Protein AF-B8KVN4-F1 (afdb_monomer_lite)

InterPro domains:
  IPR010998 Integrase/recombinase, N-terminal [G3DSA:1.10.150.130] (5-104)
  IPR011010 DNA breaking-rejoining enzyme, catalytic core [SSF56349] (8-163)
  IPR013762 Integrase-like, catalytic domain superfamily [G3DSA:1.10.443.10] (109-280)

Foldseek 3Di:
DVVCVVVVNDDPLVVVLVCLCVVQVCVQQPPPQPLPCEPVSVVSSQVSVCVSVVHWDALVSQVSSVVSVVVVVVVCVVVVSDPPVSDYDRHSDTDHDDDDDDADPVNVVVLLVLLVVVLVPDPDPVLNQLSLLLSLVVLQCVFWVDDPDQFQLQFFLQQKDKDWDDDDDDPDDDDDPDDDDDDDDDDDDPVVVVVLVVVVPPTFMWMWGWTQDPVGIDTTIGGDSNVVSLLVLCVQQDDDAADSSGRCPVQNDNPGGQRSSAHNVSDRDDCSVVSSVVSD

Radius of gyration: 27.82 Å; chains: 1; bounding box: 62×40×90 Å

Secondary structure (DSSP, 8-state):
-HHHHHTT---THHHHHHHHIIIIIHHHHTT--GGG--HHHHHHHHHHHHHHHTSPPBHHHHHHHHHHHHHHHHHHHHTTSS-GGGPPP-----BPPPPPPPPPHHHHHHHHHHHHHHHHT--SHHHHHHHHHHHHHHHHHHHH-PPTTHHHHT-BGGGEEEEEPPP---------S--------PPPPHHHHHHHHHGGGS--EEEEEEEEETTEEEEEEE-HHHHHHHHHHHHHH-SS---SS-TTTTT--TT---BSS--TT-PPPS-HHHHHTTT-

Organism: NCBI:txid565045

Sequence (280 aa):
MNDEIALGNGKNSYSEYIQAINLYLIPTFKHQKITSIDEQALQELNAKRAAIMQKAPTRSTIASHNAALNKVFDEAVIRGFLTSSNRPPLKAVGVTRKRRPDFSLEEINLLLEGIEEWIAAATKEKSLELRQLLGDYIELLLDTGARPGVELMQLKWNQIKYHIAPETEKTSDAYTAAELGEEGVDALSSDEYDNAQKQQHDINAHLEINVSGKTGRRTIIANKRSIKALTRIARRNFSGKGRVLHPLSHVIRADNEHYVIRTKTGIEPTSFAKLFDSLL

pLDDT: mean 83.79, std 18.29, range [28.41, 97.19]

Structure (mmCIF, N/CA/C/O backbone):
data_AF-B8KVN4-F1
#
_entry.id   AF-B8KVN4-F1
#
loop_
_atom_site.group_PDB
_atom_site.id
_atom_site.type_symbol
_atom_site.label_atom_id
_atom_site.label_alt_id
_atom_site.label_comp_id
_atom_site.label_asym_id
_atom_site.label_entity_id
_atom_site.label_seq_id
_atom_site.pdbx_PDB_ins_code
_atom_site.Cartn_x
_atom_site.Cartn_y
_atom_site.Cartn_z
_atom_site.occupancy
_atom_site.B_iso_or_equiv
_atom_site.auth_seq_id
_atom_site.auth_comp_id
_atom_site.auth_asym_id
_atom_site.auth_atom_id
_atom_site.pdbx_PDB_model_num
ATOM 1 N N . MET A 1 1 ? -13.864 -12.734 16.623 1.00 89.44 1 MET A N 1
ATOM 2 C CA . MET A 1 1 ? -12.644 -12.001 16.188 1.00 89.44 1 MET A CA 1
ATOM 3 C C . MET A 1 1 ? -11.372 -12.842 16.266 1.00 89.44 1 MET A C 1
ATOM 5 O O . MET A 1 1 ? -10.886 -13.181 15.199 1.00 89.44 1 MET A O 1
ATOM 9 N N . ASN A 1 2 ? -10.822 -13.194 17.440 1.00 87.19 2 ASN A N 1
ATOM 10 C CA . ASN A 1 2 ? -9.605 -14.036 17.506 1.00 87.19 2 ASN A CA 1
ATOM 11 C C . ASN A 1 2 ? -9.809 -15.405 16.842 1.00 87.19 2 ASN A C 1
ATOM 13 O O . ASN A 1 2 ? -8.994 -15.803 16.019 1.00 87.19 2 ASN A O 1
ATOM 17 N N . ASP A 1 3 ? -10.937 -16.059 17.121 1.00 85.88 3 ASP A N 1
ATOM 18 C CA . ASP A 1 3 ? -11.262 -17.359 16.520 1.00 85.88 3 ASP A CA 1
ATOM 19 C C . ASP A 1 3 ? -11.399 -17.259 14.993 1.00 85.88 3 ASP A C 1
ATOM 21 O O . ASP A 1 3 ? -10.869 -18.083 14.261 1.00 85.88 3 ASP A O 1
ATOM 25 N N . GLU A 1 4 ? -12.024 -16.189 14.485 1.00 83.88 4 GLU A N 1
ATOM 26 C CA . GLU A 1 4 ? -12.116 -15.928 13.039 1.00 83.88 4 GLU A CA 1
ATOM 27 C C . GLU A 1 4 ? -10.736 -15.725 12.398 1.00 83.88 4 GLU A C 1
ATOM 29 O O . GLU A 1 4 ? -10.509 -16.196 11.285 1.00 83.88 4 GLU A O 1
ATOM 34 N N . ILE A 1 5 ? -9.809 -15.045 13.086 1.00 85.00 5 ILE A N 1
ATOM 35 C CA . ILE A 1 5 ? -8.419 -14.896 12.626 1.00 85.00 5 ILE A CA 1
ATOM 36 C C . ILE A 1 5 ? -7.721 -16.260 12.603 1.00 85.00 5 ILE A C 1
ATOM 38 O O . ILE A 1 5 ? -7.082 -16.584 11.606 1.00 85.00 5 ILE A O 1
ATOM 42 N N . ALA A 1 6 ? -7.868 -17.066 13.659 1.00 84.50 6 ALA A N 1
ATOM 43 C CA . ALA A 1 6 ? -7.264 -18.396 13.750 1.00 84.50 6 ALA A CA 1
ATOM 44 C C . ALA A 1 6 ? -7.782 -19.352 12.660 1.00 84.50 6 ALA A C 1
ATOM 46 O O . ALA A 1 6 ? -7.023 -20.157 12.130 1.00 84.50 6 ALA A O 1
ATOM 47 N N . LEU A 1 7 ? -9.053 -19.211 12.275 1.00 85.62 7 LEU A N 1
ATOM 48 C CA . LEU A 1 7 ? -9.686 -19.956 11.183 1.00 85.62 7 LEU A CA 1
ATOM 49 C C . LEU A 1 7 ? -9.339 -19.413 9.782 1.00 85.62 7 LEU A C 1
ATOM 51 O O . LEU A 1 7 ? -9.880 -19.899 8.793 1.00 85.62 7 LEU A O 1
ATOM 55 N N . GLY A 1 8 ? -8.487 -18.387 9.674 1.00 77.69 8 GLY A N 1
ATOM 56 C CA . GLY A 1 8 ? -8.078 -17.785 8.398 1.00 77.69 8 GLY A CA 1
ATOM 57 C C . GLY A 1 8 ? -9.134 -16.895 7.727 1.00 77.69 8 GLY A C 1
ATOM 58 O O . GLY A 1 8 ? -8.871 -16.325 6.672 1.00 77.69 8 GLY A O 1
ATOM 59 N N . ASN A 1 9 ? -10.301 -16.718 8.350 1.00 80.31 9 ASN A N 1
ATOM 60 C CA . ASN A 1 9 ? -11.424 -15.927 7.829 1.00 80.31 9 ASN A CA 1
ATOM 61 C C . ASN A 1 9 ? -11.499 -14.514 8.441 1.00 80.31 9 ASN A C 1
ATOM 63 O O . ASN A 1 9 ? -12.457 -13.769 8.220 1.00 80.31 9 ASN A O 1
ATOM 67 N N . GLY A 1 10 ? -10.504 -14.135 9.243 1.00 77.56 10 GLY A N 1
ATOM 68 C CA . GLY A 1 10 ? -10.462 -12.860 9.946 1.00 77.56 10 GLY A CA 1
ATOM 69 C C . GLY A 1 10 ? -10.314 -11.669 9.001 1.00 77.56 10 GLY A C 1
ATOM 70 O O . GLY A 1 10 ? -9.461 -11.646 8.115 1.00 77.56 10 GLY A O 1
ATOM 71 N N . LYS A 1 11 ? -11.108 -10.618 9.226 1.00 82.12 11 LYS A N 1
ATOM 72 C CA . LYS A 1 11 ? -10.941 -9.349 8.504 1.00 82.12 11 LYS A CA 1
ATOM 73 C C . LYS A 1 11 ? -9.643 -8.666 8.938 1.00 82.12 11 LYS A C 1
ATOM 75 O O . LYS A 1 11 ? -9.349 -8.603 10.129 1.00 82.12 11 LYS A O 1
ATOM 80 N N . ASN A 1 12 ? -8.948 -8.019 7.998 1.00 79.38 12 ASN A N 1
ATOM 81 C CA . ASN A 1 12 ? -7.727 -7.244 8.282 1.00 79.38 12 ASN A CA 1
ATOM 82 C C . ASN A 1 12 ? -7.914 -6.168 9.372 1.00 79.38 12 ASN A C 1
ATOM 84 O O . ASN A 1 12 ? -6.963 -5.817 10.061 1.00 79.38 12 ASN A O 1
ATOM 88 N N . SER A 1 13 ? -9.135 -5.653 9.559 1.00 85.06 13 SER A N 1
ATOM 89 C CA . SER A 1 13 ? -9.448 -4.664 10.599 1.00 85.06 13 SER A CA 1
ATOM 90 C C . SER A 1 13 ? -9.527 -5.249 12.013 1.00 85.06 13 SER A C 1
ATOM 92 O O . SER A 1 13 ? -9.520 -4.493 12.979 1.00 85.06 13 SER A O 1
ATOM 94 N N . TYR A 1 14 ? -9.622 -6.572 12.173 1.00 90.44 14 TYR A N 1
ATOM 95 C CA . TYR A 1 14 ? -9.787 -7.183 13.493 1.00 90.44 14 TYR A CA 1
ATOM 96 C C . TYR A 1 14 ? -8.561 -7.015 14.379 1.00 90.44 14 TYR A C 1
ATOM 98 O O . TYR A 1 14 ? -8.735 -6.792 15.570 1.00 90.44 14 TYR A O 1
ATOM 106 N N . SER A 1 15 ? -7.351 -7.045 13.818 1.00 87.50 15 SER A N 1
ATOM 107 C CA . SER A 1 15 ? -6.132 -6.772 14.591 1.00 87.50 15 SER A CA 1
ATOM 108 C C . SER A 1 15 ? -6.186 -5.380 15.238 1.00 87.50 15 SER A C 1
ATOM 110 O O . SER A 1 15 ? -6.003 -5.243 16.448 1.00 87.50 15 SER A O 1
ATOM 112 N N . GLU A 1 16 ? -6.581 -4.360 14.465 1.00 88.69 16 GLU A N 1
ATOM 113 C CA . GLU A 1 16 ? -6.784 -2.999 14.978 1.00 88.69 16 GLU A CA 1
ATOM 114 C C . GLU A 1 16 ? -7.891 -2.947 16.044 1.00 88.69 16 GLU A C 1
ATOM 116 O O . GLU A 1 16 ? -7.760 -2.241 17.043 1.00 88.69 16 GLU A O 1
ATOM 121 N N . TYR A 1 17 ? -8.980 -3.702 15.868 1.00 94.25 17 TYR A N 1
ATOM 122 C CA . TYR A 1 17 ? -10.084 -3.729 16.833 1.00 94.25 17 TYR A CA 1
ATOM 123 C C . TYR A 1 17 ? -9.695 -4.404 18.146 1.00 94.25 17 TYR A C 1
ATOM 125 O O . TYR A 1 17 ? -10.011 -3.881 19.211 1.00 94.25 17 TYR A O 1
ATOM 133 N N . ILE A 1 18 ? -8.986 -5.530 18.083 1.00 93.25 18 ILE A N 1
ATOM 134 C CA . ILE A 1 18 ? -8.467 -6.240 19.256 1.00 93.25 18 ILE A CA 1
ATOM 135 C C . ILE A 1 18 ? -7.507 -5.331 20.022 1.00 93.25 18 ILE A C 1
ATOM 137 O O . ILE A 1 18 ? -7.618 -5.197 21.240 1.00 93.25 18 ILE A O 1
ATOM 141 N N . GLN A 1 19 ? -6.615 -4.637 19.313 1.00 92.75 19 GLN A N 1
ATOM 142 C CA . GLN A 1 19 ? -5.723 -3.661 19.926 1.00 92.75 19 GLN A CA 1
ATOM 143 C C . GLN A 1 19 ? -6.507 -2.513 20.580 1.00 92.75 19 GLN A C 1
ATOM 145 O O . GLN A 1 19 ? -6.214 -2.142 21.717 1.00 92.75 19 GLN A O 1
ATOM 150 N N . ALA A 1 20 ? -7.530 -1.979 19.904 1.00 94.19 20 ALA A N 1
ATOM 151 C CA . ALA A 1 20 ? -8.383 -0.931 20.456 1.00 94.19 20 ALA A CA 1
ATOM 152 C C . ALA A 1 20 ? -9.100 -1.387 21.742 1.00 94.19 20 ALA A C 1
ATOM 154 O O . ALA A 1 20 ? -9.149 -0.646 22.728 1.00 94.19 20 ALA A O 1
ATOM 155 N N . ILE A 1 21 ? -9.615 -2.620 21.749 1.00 94.44 21 ILE A N 1
ATOM 156 C CA . ILE A 1 21 ? -10.270 -3.235 22.907 1.00 94.44 21 ILE A CA 1
ATOM 157 C C . ILE A 1 21 ? -9.290 -3.360 24.074 1.00 94.44 21 ILE A C 1
ATOM 159 O O . ILE A 1 21 ? -9.575 -2.859 25.161 1.00 94.44 21 ILE A O 1
ATOM 163 N N . ASN A 1 22 ? -8.130 -3.970 23.840 1.00 94.38 22 ASN A N 1
ATOM 164 C CA . ASN A 1 22 ? -7.176 -4.298 24.896 1.00 94.38 22 ASN A CA 1
ATOM 165 C C . ASN A 1 22 ? -6.488 -3.063 25.481 1.00 94.38 22 ASN A C 1
ATOM 167 O O . ASN A 1 22 ? -6.289 -2.992 26.689 1.00 94.38 22 ASN A O 1
ATOM 171 N N . LEU A 1 23 ? -6.131 -2.087 24.643 1.00 93.38 23 LEU A N 1
ATOM 172 C CA . LEU A 1 23 ? -5.371 -0.917 25.087 1.00 93.38 23 LEU A CA 1
ATOM 173 C C . LEU A 1 23 ? -6.252 0.231 25.579 1.00 93.38 23 LEU A C 1
ATOM 175 O O . LEU A 1 23 ? -5.800 1.020 26.403 1.00 93.38 23 LEU A O 1
ATOM 179 N N . TYR A 1 24 ? -7.492 0.348 25.092 1.00 93.88 24 TYR A N 1
ATOM 180 C CA . TYR A 1 24 ? -8.340 1.502 25.406 1.00 93.88 24 TYR A CA 1
ATOM 181 C C . TYR A 1 24 ? -9.650 1.114 26.078 1.00 93.88 24 TYR A C 1
ATOM 183 O O . TYR A 1 24 ? -9.986 1.709 27.098 1.00 93.88 24 TYR A O 1
ATOM 191 N N . LEU A 1 25 ? -10.403 0.149 25.542 1.00 93.38 25 LEU A N 1
ATOM 192 C CA . LEU A 1 25 ? -11.748 -0.139 26.058 1.00 93.38 25 LEU A CA 1
ATOM 193 C C . LEU A 1 25 ? -11.697 -0.855 27.415 1.00 93.38 25 LEU A C 1
ATOM 195 O O . LEU A 1 25 ? -12.279 -0.358 28.377 1.00 93.38 25 LEU A O 1
ATOM 199 N N . ILE A 1 26 ? -10.954 -1.962 27.520 1.00 93.12 26 ILE A N 1
ATOM 200 C CA . ILE A 1 26 ? -10.826 -2.739 28.764 1.00 93.12 26 ILE A CA 1
ATOM 201 C C . ILE A 1 26 ? -10.241 -1.884 29.906 1.00 93.12 26 ILE A C 1
ATOM 203 O O . ILE A 1 26 ? -10.857 -1.835 30.972 1.00 93.12 26 ILE A O 1
ATOM 207 N N . PRO A 1 27 ? -9.136 -1.129 29.723 1.00 92.25 27 PRO A N 1
ATOM 208 C CA . PRO A 1 27 ? -8.591 -0.282 30.791 1.00 92.25 27 PRO A CA 1
ATOM 209 C C . PRO A 1 27 ? -9.507 0.888 31.174 1.00 92.25 27 PRO A C 1
ATOM 211 O O . PRO A 1 27 ? -9.426 1.425 32.288 1.00 92.25 27 PRO A O 1
ATOM 214 N N . THR A 1 28 ? -10.374 1.312 30.250 1.00 91.94 28 THR A N 1
ATOM 215 C CA . THR A 1 28 ? -11.339 2.377 30.511 1.00 91.94 28 THR A CA 1
ATOM 216 C C . THR A 1 28 ? -12.485 1.878 31.367 1.00 91.94 28 THR A C 1
ATOM 218 O O . THR A 1 28 ? -12.654 2.397 32.468 1.00 91.94 28 THR A O 1
ATOM 221 N N . PHE A 1 29 ? -13.212 0.878 30.869 1.00 91.44 29 PHE A N 1
ATOM 222 C CA . PHE A 1 29 ? -14.472 0.421 31.447 1.00 91.44 29 PHE A CA 1
ATOM 223 C C . PHE A 1 29 ? -14.282 -0.594 32.577 1.00 91.44 29 PHE A C 1
ATOM 225 O O . PHE A 1 29 ? -15.140 -0.699 33.446 1.00 91.44 29 PHE A O 1
ATOM 232 N N . LYS A 1 30 ? -13.150 -1.309 32.628 1.00 88.44 30 LYS A N 1
ATOM 233 C CA . LYS A 1 30 ? -12.812 -2.282 33.681 1.00 88.44 30 LYS A CA 1
ATOM 234 C C . LYS A 1 30 ? -13.967 -3.258 33.975 1.00 88.44 30 LYS A C 1
ATOM 236 O O . LYS A 1 30 ? -14.223 -4.153 33.179 1.00 88.44 30 LYS A O 1
ATOM 241 N N . HIS A 1 31 ? -14.651 -3.079 35.108 1.00 87.00 31 HIS A N 1
ATOM 242 C CA . HIS A 1 31 ? -15.755 -3.918 35.591 1.00 87.00 31 HIS A CA 1
ATOM 243 C C . HIS A 1 31 ? -17.136 -3.257 35.438 1.00 87.00 31 HIS A C 1
ATOM 245 O O . HIS A 1 31 ? -18.115 -3.725 36.018 1.00 87.00 31 HIS A O 1
ATOM 251 N N . GLN A 1 32 ? -17.229 -2.152 34.696 1.00 88.19 32 GLN A N 1
ATOM 252 C CA . GLN A 1 32 ? -18.487 -1.468 34.424 1.00 88.19 32 GLN A CA 1
ATOM 253 C C . GLN A 1 32 ? -19.428 -2.381 33.631 1.00 88.19 32 GLN A C 1
ATOM 255 O O . GLN A 1 32 ? -19.015 -3.096 32.714 1.00 88.19 32 GLN A O 1
ATOM 260 N N . LYS A 1 33 ? -20.716 -2.362 33.984 1.00 88.75 33 LYS A N 1
ATOM 261 C CA . LYS A 1 33 ? -21.730 -3.146 33.274 1.00 88.75 33 LYS A CA 1
ATOM 262 C C . LYS A 1 33 ? -21.915 -2.575 31.872 1.00 88.75 33 LYS A C 1
ATOM 264 O O . LYS A 1 33 ? -21.960 -1.357 31.700 1.00 88.75 33 LYS A O 1
ATOM 269 N N . ILE A 1 34 ? -22.116 -3.445 30.883 1.00 88.75 34 ILE A N 1
ATOM 270 C CA . ILE A 1 34 ? -22.325 -3.019 29.490 1.00 88.75 34 ILE A CA 1
ATOM 271 C C . ILE A 1 34 ? -23.554 -2.104 29.345 1.00 88.75 34 ILE A C 1
ATOM 273 O O . ILE A 1 34 ? -23.548 -1.183 28.539 1.00 88.75 34 ILE A O 1
ATOM 277 N N . THR A 1 35 ? -24.574 -2.312 30.183 1.00 87.62 35 THR A N 1
ATOM 278 C CA . THR A 1 35 ? -25.805 -1.509 30.233 1.00 87.62 35 THR A CA 1
ATOM 279 C C . THR A 1 35 ? -25.613 -0.119 30.837 1.00 87.62 35 THR A C 1
ATOM 281 O O . THR A 1 35 ? -26.460 0.741 30.638 1.00 87.62 35 THR A O 1
ATOM 284 N N . SER A 1 36 ? -24.518 0.107 31.566 1.00 87.31 36 SER A N 1
ATOM 285 C CA . SER A 1 36 ? -24.167 1.408 32.155 1.00 87.31 36 SER A CA 1
ATOM 286 C C . SER A 1 36 ? -23.184 2.214 31.304 1.00 87.31 36 SER A C 1
ATOM 288 O O . SER A 1 36 ? -22.627 3.191 31.793 1.00 87.31 36 SER A O 1
ATOM 290 N N . ILE A 1 37 ? -22.913 1.792 30.064 1.00 89.25 37 ILE A N 1
ATOM 291 C CA . ILE A 1 37 ? -22.098 2.580 29.136 1.00 89.25 37 ILE A CA 1
ATOM 292 C C . ILE A 1 37 ? -23.006 3.621 28.483 1.00 89.25 37 ILE A C 1
ATOM 294 O O . ILE A 1 37 ? -23.683 3.342 27.496 1.00 89.25 37 ILE A O 1
ATOM 298 N N . ASP A 1 38 ? -23.018 4.814 29.060 1.00 88.00 38 ASP A N 1
ATOM 299 C CA . ASP A 1 38 ? -23.767 5.980 28.602 1.00 88.00 38 ASP A CA 1
ATOM 300 C C . ASP A 1 38 ? -22.833 7.047 27.997 1.00 88.00 38 ASP A C 1
ATOM 302 O O . ASP A 1 38 ? -21.657 6.800 27.713 1.00 88.00 38 ASP A O 1
ATOM 306 N N . GLU A 1 39 ? -23.353 8.253 27.764 1.00 85.88 39 GLU A N 1
ATOM 307 C CA . GLU A 1 39 ? -22.565 9.359 27.220 1.00 85.88 39 GLU A CA 1
ATOM 308 C C . GLU A 1 39 ? -21.396 9.766 28.135 1.00 85.88 39 GLU A C 1
ATOM 310 O O . GLU A 1 39 ? -20.313 10.072 27.630 1.00 85.88 39 GLU A O 1
ATOM 315 N N . GLN A 1 40 ? -21.564 9.698 29.460 1.00 88.50 40 GLN A N 1
ATOM 316 C CA . GLN A 1 40 ? -20.510 10.032 30.419 1.00 88.50 40 GLN A CA 1
ATOM 317 C C . GLN A 1 40 ? -19.360 9.019 30.343 1.00 88.50 40 GLN A C 1
ATOM 319 O O . GLN A 1 40 ? -18.195 9.407 30.224 1.00 88.50 40 GLN A O 1
ATOM 324 N N . ALA A 1 41 ? -19.674 7.723 30.287 1.00 89.81 41 ALA A N 1
ATOM 325 C CA . ALA A 1 41 ? -18.669 6.674 30.107 1.00 89.81 41 ALA A CA 1
ATOM 326 C C . ALA A 1 41 ? -17.886 6.841 28.784 1.00 89.81 41 ALA A C 1
ATOM 328 O O . ALA A 1 41 ? -16.678 6.586 28.709 1.00 89.81 41 ALA A O 1
ATOM 329 N N . LEU A 1 42 ? -18.548 7.311 27.721 1.00 89.94 42 LEU A N 1
ATOM 330 C CA . LEU A 1 42 ? -17.897 7.604 26.440 1.00 89.94 42 LEU A CA 1
ATOM 331 C C . LEU A 1 42 ? -16.998 8.850 26.497 1.00 89.94 42 LEU A C 1
ATOM 333 O O . LEU A 1 42 ? -15.960 8.886 25.826 1.00 89.94 42 LEU A O 1
ATOM 337 N N . GLN A 1 43 ? -17.350 9.858 27.297 1.00 88.44 43 GLN A N 1
ATOM 338 C CA . GLN A 1 43 ? -16.488 11.018 27.544 1.00 88.44 43 GLN A CA 1
ATOM 339 C C . GLN A 1 43 ? -15.221 10.614 28.307 1.00 88.44 43 GLN A C 1
ATOM 341 O O . GLN A 1 43 ? -14.119 10.991 27.899 1.00 88.44 43 GLN A O 1
ATOM 346 N N . GLU A 1 44 ? -15.345 9.769 29.333 1.00 90.88 44 GLU A N 1
ATOM 347 C CA . GLU A 1 44 ? -14.197 9.212 30.061 1.00 90.88 44 GLU A CA 1
ATOM 348 C C . GLU A 1 44 ? -13.272 8.408 29.142 1.00 90.88 44 GLU A C 1
ATOM 350 O O . GLU A 1 44 ? -12.045 8.536 29.204 1.00 90.88 44 GLU A O 1
ATOM 355 N N . LEU A 1 45 ? -13.852 7.627 28.227 1.00 91.19 45 LEU A N 1
ATOM 356 C CA . LEU A 1 45 ? -13.093 6.910 27.210 1.00 91.19 45 LEU A CA 1
ATOM 357 C C . LEU A 1 45 ? -12.300 7.865 26.311 1.00 91.19 45 LEU A C 1
ATOM 359 O O . LEU A 1 45 ? -11.142 7.592 25.989 1.00 91.19 45 LEU A O 1
ATOM 363 N N . ASN A 1 46 ? -12.890 8.987 25.903 1.00 89.75 46 ASN A N 1
ATOM 364 C CA . ASN A 1 46 ? -12.189 9.986 25.099 1.00 89.75 46 ASN A CA 1
ATOM 365 C C . ASN A 1 46 ? -11.046 10.654 25.878 1.00 89.75 46 ASN A C 1
ATOM 367 O O . ASN A 1 46 ? -9.958 10.814 25.319 1.00 89.75 46 ASN A O 1
ATOM 371 N N . ALA A 1 47 ? -11.247 10.956 27.163 1.00 90.12 47 ALA A N 1
ATOM 372 C CA . ALA A 1 47 ? -10.203 11.493 28.034 1.00 90.12 47 ALA A CA 1
ATOM 373 C C . ALA A 1 47 ? -9.039 10.501 28.210 1.00 90.12 47 ALA A C 1
ATOM 375 O O . ALA A 1 47 ? -7.878 10.859 28.002 1.00 90.12 47 ALA A O 1
ATOM 376 N N . LYS A 1 48 ? -9.333 9.223 28.491 1.00 90.38 48 LYS A N 1
ATOM 377 C CA . LYS A 1 48 ? -8.305 8.174 28.603 1.00 90.38 48 LYS A CA 1
ATOM 378 C C . LYS A 1 48 ? -7.568 7.937 27.289 1.00 90.38 48 LYS A C 1
ATOM 380 O O . LYS A 1 48 ? -6.350 7.785 27.304 1.00 90.38 48 LYS A O 1
ATOM 385 N N . ARG A 1 49 ? -8.262 7.957 26.144 1.00 92.00 49 ARG A N 1
ATOM 386 C CA . ARG A 1 49 ? -7.618 7.880 24.819 1.00 92.00 49 ARG A CA 1
ATOM 387 C C . ARG A 1 49 ? -6.606 9.009 24.636 1.00 92.00 49 ARG A C 1
ATOM 389 O O . ARG A 1 49 ? -5.478 8.732 24.244 1.00 92.00 49 ARG A O 1
ATOM 396 N N . ALA A 1 50 ? -6.985 10.249 24.946 1.00 90.25 50 ALA A N 1
ATOM 397 C CA . ALA A 1 50 ? -6.087 11.396 24.831 1.00 90.25 50 ALA A CA 1
ATOM 398 C C . ALA A 1 50 ? -4.867 11.277 25.762 1.00 90.25 50 ALA A C 1
ATOM 400 O O . ALA A 1 50 ? -3.750 11.554 25.329 1.00 90.25 50 ALA A O 1
ATOM 401 N N . ALA A 1 51 ? -5.067 10.796 26.995 1.00 91.50 51 ALA A N 1
ATOM 402 C CA . ALA A 1 51 ? -3.991 10.566 27.957 1.00 91.50 51 ALA A CA 1
ATOM 403 C C . ALA A 1 51 ? -3.007 9.479 27.489 1.00 91.50 51 ALA A C 1
ATOM 405 O O . ALA A 1 51 ? -1.799 9.702 27.483 1.00 91.50 51 ALA A O 1
ATOM 406 N N . ILE A 1 52 ? -3.514 8.327 27.032 1.00 90.12 52 ILE A N 1
ATOM 407 C CA . ILE A 1 52 ? -2.688 7.206 26.550 1.00 90.12 52 ILE A CA 1
ATOM 408 C C . ILE A 1 52 ? -1.930 7.592 25.276 1.00 90.12 52 ILE A C 1
ATOM 410 O O . ILE A 1 52 ? -0.748 7.294 25.138 1.00 90.12 52 ILE A O 1
ATOM 414 N N . MET A 1 53 ? -2.598 8.261 24.334 1.00 90.25 53 MET A N 1
ATOM 415 C CA . MET A 1 53 ? -1.990 8.651 23.060 1.00 90.25 53 MET A CA 1
ATOM 416 C C . MET A 1 53 ? -1.068 9.870 23.183 1.00 90.25 53 MET A C 1
ATOM 418 O O . MET A 1 53 ? -0.395 10.200 22.205 1.00 90.25 53 MET A O 1
ATOM 422 N N . GLN A 1 54 ? -1.086 10.559 24.332 1.00 89.19 54 GLN A N 1
ATOM 423 C CA . GLN A 1 54 ? -0.418 11.845 24.575 1.00 89.19 54 GLN A CA 1
ATOM 424 C C . GLN A 1 54 ? -0.773 12.920 23.529 1.00 89.19 54 GLN A C 1
ATOM 426 O O . GLN A 1 54 ? -0.030 13.871 23.297 1.00 89.19 54 GLN A O 1
ATOM 431 N N . LYS A 1 55 ? -1.913 12.751 22.851 1.00 88.94 55 LYS A N 1
ATOM 432 C CA . LYS A 1 55 ? -2.436 13.647 21.817 1.00 88.94 55 LYS A CA 1
ATOM 433 C C . LYS A 1 55 ? -3.919 13.394 21.603 1.00 88.94 55 LYS A C 1
ATOM 435 O O . LYS A 1 55 ? -4.413 12.288 21.828 1.00 88.94 55 LYS A O 1
ATOM 440 N N . ALA A 1 56 ? -4.618 14.396 21.080 1.00 87.62 56 ALA A N 1
ATOM 441 C CA . ALA A 1 56 ? -6.016 14.239 20.709 1.00 87.62 56 ALA A CA 1
ATOM 442 C C . ALA A 1 56 ? -6.174 13.182 19.589 1.00 87.62 56 ALA A C 1
ATOM 444 O O . ALA A 1 56 ? -5.486 13.262 18.562 1.00 87.62 56 ALA A O 1
ATOM 445 N N . PRO A 1 57 ? -7.070 12.190 19.750 1.00 88.94 57 PRO A N 1
ATOM 446 C CA . PRO A 1 57 ? -7.310 11.188 18.723 1.00 88.94 57 PRO A CA 1
ATOM 447 C C . PRO A 1 57 ? -7.930 11.812 17.465 1.00 88.94 57 PRO A C 1
ATOM 449 O O . PRO A 1 57 ? -8.752 12.732 17.516 1.00 88.94 57 PRO A O 1
ATOM 452 N N . THR A 1 58 ? -7.551 11.278 16.303 1.00 91.00 58 THR A N 1
ATOM 453 C CA . THR A 1 58 ? -8.146 11.704 15.030 1.00 91.00 58 THR A CA 1
ATOM 454 C C . THR A 1 58 ? -9.556 11.145 14.880 1.00 91.00 58 THR A C 1
ATOM 456 O O . THR A 1 58 ? -9.876 10.087 15.431 1.00 91.00 58 THR A O 1
ATOM 459 N N . ARG A 1 59 ? -10.386 11.791 14.053 1.00 91.19 59 ARG A N 1
ATOM 460 C CA . ARG A 1 59 ? -11.729 11.279 13.726 1.00 91.19 59 ARG A CA 1
ATOM 461 C C . ARG A 1 59 ? -11.703 9.828 13.220 1.00 91.19 59 ARG A C 1
ATOM 463 O O . ARG A 1 59 ? -12.553 9.036 13.614 1.00 91.19 59 ARG A O 1
ATOM 470 N N . SER A 1 60 ? -10.706 9.466 12.406 1.00 88.06 60 SER A N 1
ATOM 471 C CA . SER A 1 60 ? -10.535 8.094 11.902 1.00 88.06 60 SER A CA 1
ATOM 472 C C . SER A 1 60 ? -10.210 7.103 13.019 1.00 88.06 60 SER A C 1
ATOM 474 O O . SER A 1 60 ? -10.753 6.005 13.027 1.00 88.06 60 SER A O 1
ATOM 476 N N . THR A 1 61 ? -9.356 7.485 13.972 1.00 90.69 61 THR A N 1
ATOM 477 C CA . THR A 1 61 ? -9.014 6.640 15.127 1.00 90.69 61 THR A CA 1
ATOM 478 C C . THR A 1 61 ? -10.249 6.365 15.980 1.00 90.69 61 THR A C 1
ATOM 480 O O . THR A 1 61 ? -10.523 5.218 16.323 1.00 90.69 61 THR A O 1
ATOM 483 N N . ILE A 1 62 ? -11.038 7.405 16.269 1.00 92.38 62 ILE A N 1
ATOM 484 C CA . ILE A 1 62 ? -12.278 7.265 17.040 1.00 92.38 62 ILE A CA 1
ATOM 485 C C . ILE A 1 62 ? -13.279 6.391 16.286 1.00 92.38 62 ILE A C 1
ATOM 487 O O . ILE A 1 62 ? -13.883 5.517 16.894 1.00 92.38 62 ILE A O 1
ATOM 491 N N . ALA A 1 63 ? -13.425 6.570 14.970 1.00 92.25 63 ALA A N 1
ATOM 492 C CA . ALA A 1 63 ? -14.297 5.726 14.156 1.00 92.25 63 ALA A CA 1
ATOM 493 C C . ALA A 1 63 ? -13.891 4.241 14.222 1.00 92.25 63 ALA A C 1
ATOM 495 O O . ALA A 1 63 ? -14.753 3.393 14.445 1.00 92.25 63 ALA A O 1
ATOM 496 N N . SER A 1 64 ? -12.594 3.925 14.118 1.00 92.06 64 SER A N 1
ATOM 497 C CA . SER A 1 64 ? -12.095 2.550 14.272 1.00 92.06 64 SER A CA 1
ATOM 498 C C . SER A 1 64 ? -12.354 1.991 15.674 1.00 92.06 64 SER A C 1
ATOM 500 O O . SER A 1 64 ? -12.816 0.861 15.810 1.00 92.06 64 SER A O 1
ATOM 502 N N . HIS A 1 65 ? -12.121 2.779 16.728 1.00 94.38 65 HIS A N 1
ATOM 503 C CA . HIS A 1 65 ? -12.394 2.336 18.098 1.00 94.38 65 HIS A CA 1
ATOM 504 C C . HIS A 1 65 ? -13.899 2.162 18.358 1.00 94.38 65 HIS A C 1
ATOM 506 O O . HIS A 1 65 ? -14.296 1.243 19.068 1.00 94.38 65 HIS A O 1
ATOM 512 N N . ASN A 1 66 ? -14.745 3.018 17.781 1.00 94.25 66 ASN A N 1
ATOM 513 C CA . ASN A 1 66 ? -16.198 2.901 17.872 1.00 94.25 66 ASN A CA 1
ATOM 514 C C . ASN A 1 66 ? -16.696 1.662 17.117 1.00 94.25 66 ASN A C 1
ATOM 516 O O . ASN A 1 66 ? -17.601 0.989 17.594 1.00 94.25 66 ASN A O 1
ATOM 520 N N . ALA A 1 67 ? -16.082 1.309 15.983 1.00 94.06 67 ALA A N 1
ATOM 521 C CA . ALA A 1 67 ? -16.367 0.052 15.294 1.00 94.06 67 ALA A CA 1
ATOM 522 C C . ALA A 1 67 ? -15.997 -1.168 16.158 1.00 94.06 67 ALA A C 1
ATOM 524 O O . ALA A 1 67 ? -16.777 -2.116 16.239 1.00 94.06 67 ALA A O 1
ATOM 525 N N . ALA A 1 68 ? -14.860 -1.117 16.861 1.00 94.75 68 ALA A N 1
ATOM 526 C CA . ALA A 1 68 ? -14.471 -2.154 17.816 1.00 94.75 68 ALA A CA 1
ATOM 527 C C . ALA A 1 68 ? -15.459 -2.256 18.995 1.00 94.75 68 ALA A C 1
ATOM 529 O O . ALA A 1 68 ? -15.878 -3.354 19.352 1.00 94.75 68 ALA A O 1
ATOM 530 N N . LEU A 1 69 ? -15.891 -1.123 19.559 1.00 94.50 69 LEU A N 1
ATOM 531 C CA . LEU A 1 69 ? -16.882 -1.092 20.638 1.00 94.50 69 LEU A CA 1
ATOM 532 C C . LEU A 1 69 ? -18.257 -1.597 20.171 1.00 94.50 69 LEU A C 1
ATOM 534 O O . LEU A 1 69 ? -18.893 -2.374 20.876 1.00 94.50 69 LEU A O 1
ATOM 538 N N . ASN A 1 70 ? -18.683 -1.248 18.954 1.00 94.25 70 ASN A N 1
ATOM 539 C CA . ASN A 1 70 ? -19.904 -1.792 18.358 1.00 94.25 70 ASN A CA 1
ATOM 540 C C . ASN A 1 70 ? -19.853 -3.317 18.238 1.00 94.25 70 ASN A C 1
ATOM 542 O O . ASN A 1 70 ? -20.865 -3.959 18.481 1.00 94.25 70 ASN A O 1
ATOM 546 N N . LYS A 1 71 ? -18.688 -3.916 17.953 1.00 93.31 71 LYS A N 1
ATOM 547 C CA . LYS A 1 71 ? -18.547 -5.381 17.959 1.00 93.31 71 LYS A CA 1
ATOM 548 C C . LYS A 1 71 ? -18.746 -5.998 19.339 1.00 93.31 71 LYS A C 1
ATOM 550 O O . LYS A 1 71 ? -19.351 -7.060 19.437 1.00 93.31 71 LYS A O 1
ATOM 555 N N . VAL A 1 72 ? -18.296 -5.325 20.395 1.00 93.38 72 VAL A N 1
ATOM 556 C CA . VAL A 1 72 ? -18.581 -5.747 21.774 1.00 93.38 72 VAL A CA 1
ATOM 557 C C . VAL A 1 72 ? -20.078 -5.626 22.073 1.00 93.38 72 VAL A C 1
ATOM 559 O O . VAL A 1 72 ? -20.657 -6.535 22.662 1.00 93.38 72 VAL A O 1
ATOM 562 N N . PHE A 1 73 ? -20.731 -4.549 21.625 1.00 94.00 73 PHE A N 1
ATOM 563 C CA . PHE A 1 73 ? -22.180 -4.398 21.775 1.00 94.00 73 PHE A CA 1
ATOM 564 C C . PHE A 1 73 ? -22.984 -5.415 20.962 1.00 94.00 73 PHE A C 1
ATOM 566 O O . PHE A 1 73 ? -24.028 -5.855 21.431 1.00 94.00 73 PHE A O 1
ATOM 573 N N . ASP A 1 74 ? -22.539 -5.788 19.762 1.00 93.12 74 ASP A N 1
ATOM 574 C CA . ASP A 1 74 ? -23.176 -6.833 18.955 1.00 93.12 74 ASP A CA 1
ATOM 575 C C . ASP A 1 74 ? -23.145 -8.173 19.704 1.00 93.12 74 ASP A C 1
ATOM 577 O O . ASP A 1 74 ? -24.180 -8.817 19.859 1.00 93.12 74 ASP A O 1
ATOM 581 N N . GLU A 1 75 ? -21.989 -8.539 20.262 1.00 93.25 75 GLU A N 1
ATOM 582 C CA . GLU A 1 75 ? -21.841 -9.752 21.071 1.00 93.25 75 GLU A CA 1
ATOM 583 C C . GLU A 1 75 ? -22.698 -9.706 22.348 1.00 93.25 75 GLU A C 1
ATOM 585 O O . GLU A 1 75 ? -23.329 -10.694 22.722 1.00 93.25 75 GLU A O 1
ATOM 590 N N . ALA A 1 76 ? -22.773 -8.547 23.011 1.00 93.12 76 ALA A N 1
ATOM 591 C CA . ALA A 1 76 ? -23.610 -8.364 24.195 1.00 93.12 76 ALA A CA 1
ATOM 592 C C . ALA A 1 76 ? -25.106 -8.532 23.889 1.00 93.12 76 ALA A C 1
ATOM 594 O O . ALA A 1 76 ? -25.832 -9.079 24.717 1.00 93.12 76 ALA A O 1
ATOM 595 N N . VAL A 1 77 ? -25.561 -8.101 22.708 1.00 93.50 77 VAL A N 1
ATOM 596 C CA . VAL A 1 77 ? -26.942 -8.317 22.253 1.00 93.50 77 VAL A CA 1
ATOM 597 C C . VAL A 1 77 ? -27.200 -9.797 21.977 1.00 93.50 77 VAL A C 1
ATOM 599 O O . VAL A 1 77 ? -28.195 -10.329 22.460 1.00 93.50 77 VAL A O 1
ATOM 602 N N . ILE A 1 78 ? -26.286 -10.484 21.280 1.00 93.25 78 ILE A N 1
ATOM 603 C CA . ILE A 1 78 ? -26.402 -11.928 20.997 1.00 93.25 78 ILE A CA 1
ATOM 604 C C . ILE A 1 78 ? -26.518 -12.741 22.293 1.00 93.25 78 ILE A C 1
ATOM 606 O O . ILE A 1 78 ? -27.306 -13.680 22.373 1.00 93.25 78 ILE A O 1
ATOM 610 N N . ARG A 1 79 ? -25.767 -12.358 23.330 1.00 92.94 79 ARG A N 1
ATOM 611 C CA . ARG A 1 79 ? -25.788 -13.014 24.647 1.00 92.94 79 ARG A CA 1
ATOM 612 C C . ARG A 1 79 ? -26.927 -12.555 25.563 1.00 92.94 79 ARG A C 1
ATOM 614 O O . ARG A 1 79 ? -27.026 -13.046 26.682 1.00 92.94 79 ARG A O 1
ATOM 621 N N . GLY A 1 80 ? -27.757 -11.605 25.130 1.00 90.56 80 GLY A N 1
ATOM 622 C CA . GLY A 1 80 ? -28.870 -11.075 25.924 1.00 90.56 80 GLY A CA 1
ATOM 623 C C . GLY A 1 80 ? -28.466 -10.137 27.069 1.00 90.56 80 GLY A C 1
ATOM 624 O O . GLY A 1 80 ? -29.283 -9.847 27.937 1.00 90.56 80 GLY A O 1
ATOM 625 N N . PHE A 1 81 ? -27.227 -9.634 27.090 1.00 90.31 81 PHE A N 1
ATOM 626 C CA . PHE A 1 81 ? -26.758 -8.666 28.091 1.00 90.31 81 PHE A CA 1
ATOM 627 C C . PHE A 1 81 ? -27.175 -7.220 27.790 1.00 90.31 81 PHE A C 1
ATOM 629 O O . PHE A 1 81 ? -27.115 -6.366 28.674 1.00 90.31 81 PHE A O 1
ATOM 636 N N . LEU A 1 82 ? -27.562 -6.929 26.547 1.00 90.81 82 LEU A N 1
ATOM 637 C CA . LEU A 1 82 ? -27.994 -5.610 26.091 1.00 90.81 82 LEU A CA 1
ATOM 638 C C . LEU A 1 82 ? -29.134 -5.771 25.078 1.00 90.81 82 LEU A C 1
ATOM 640 O O . LEU A 1 82 ? -29.109 -6.684 24.260 1.00 90.81 82 LEU A O 1
ATOM 644 N N . THR A 1 83 ? -30.117 -4.873 25.089 1.00 89.56 83 THR A N 1
ATOM 645 C CA . THR A 1 83 ? -31.119 -4.782 24.016 1.00 89.56 83 THR A CA 1
ATOM 646 C C . THR A 1 83 ? -30.669 -3.771 22.966 1.00 89.56 83 THR A C 1
ATOM 648 O O . THR A 1 83 ? -30.026 -2.772 23.291 1.00 89.56 83 THR A O 1
ATOM 651 N N . SER A 1 84 ? -31.032 -3.985 21.699 1.00 86.00 84 SER A N 1
ATOM 652 C CA . SER A 1 84 ? -30.659 -3.069 20.610 1.00 86.00 84 SER A CA 1
ATOM 653 C C . SER A 1 84 ? -31.100 -1.621 20.862 1.00 86.00 84 SER A C 1
ATOM 655 O O . SER A 1 84 ? -30.377 -0.699 20.498 1.00 86.00 84 SER A O 1
ATOM 657 N N . SER A 1 85 ? -32.241 -1.415 21.528 1.00 85.06 85 SER A N 1
ATOM 658 C CA . SER A 1 85 ? -32.787 -0.090 21.858 1.00 85.06 85 SER A CA 1
ATOM 659 C C . SER A 1 85 ? -31.968 0.670 22.903 1.00 85.06 85 SER A C 1
ATOM 661 O O . SER A 1 85 ? -31.936 1.894 22.880 1.00 85.06 85 SER A O 1
ATOM 663 N N . ASN A 1 86 ? -31.283 -0.047 23.798 1.00 83.69 86 ASN A N 1
ATOM 664 C CA . ASN A 1 86 ? -30.480 0.545 24.871 1.00 83.69 86 ASN A CA 1
ATOM 665 C C . ASN A 1 86 ? -29.020 0.776 24.446 1.00 83.69 86 ASN A C 1
ATOM 667 O O . ASN A 1 86 ? -28.166 1.070 25.280 1.00 83.69 86 ASN A O 1
ATOM 671 N N . ARG A 1 87 ? -28.708 0.611 23.155 1.00 86.75 87 ARG A N 1
ATOM 672 C CA . ARG A 1 87 ? -27.366 0.827 22.617 1.00 86.75 87 ARG A CA 1
ATOM 673 C C . ARG A 1 87 ? -27.076 2.332 22.516 1.00 86.75 87 ARG A C 1
ATOM 675 O O . ARG A 1 87 ? -27.789 3.029 21.792 1.00 86.75 87 ARG A O 1
ATOM 682 N N . PRO A 1 88 ? -26.005 2.841 23.151 1.00 86.44 88 PRO A N 1
ATOM 683 C CA . PRO A 1 88 ? -25.652 4.250 23.052 1.00 86.44 88 PRO A CA 1
ATOM 684 C C . PRO A 1 88 ? -25.171 4.601 21.630 1.00 86.44 88 PRO A C 1
ATOM 686 O O . PRO A 1 88 ? -24.419 3.833 21.016 1.00 86.44 88 PRO A O 1
ATOM 689 N N . PRO A 1 89 ? -25.547 5.771 21.084 1.00 86.56 89 PRO A N 1
ATOM 690 C CA . PRO A 1 89 ? -25.065 6.211 19.783 1.00 86.56 89 PRO A CA 1
ATOM 691 C C . PRO A 1 89 ? -23.595 6.644 19.859 1.00 86.56 89 PRO A C 1
ATOM 693 O O . PRO A 1 89 ? -23.224 7.549 20.604 1.00 86.56 89 PRO A O 1
ATOM 696 N N . LEU A 1 90 ? -22.742 6.041 19.030 1.00 88.75 90 LEU A N 1
ATOM 697 C CA . LEU A 1 90 ? -21.312 6.352 18.997 1.00 88.75 90 LEU A CA 1
ATOM 698 C C . LEU A 1 90 ? -20.991 7.402 17.926 1.00 88.75 90 LEU A C 1
ATOM 700 O O . LEU A 1 90 ? -20.950 7.100 16.732 1.00 88.75 90 LEU A O 1
ATOM 704 N N . LYS A 1 91 ? -20.697 8.638 18.343 1.00 86.12 91 LYS A N 1
ATOM 705 C CA . LYS A 1 91 ? -20.275 9.717 17.434 1.00 86.12 91 LYS A CA 1
ATOM 706 C C . LYS A 1 91 ? -18.751 9.773 17.313 1.00 86.12 91 LYS A C 1
ATOM 708 O O . LYS A 1 91 ? -18.026 9.717 18.304 1.00 86.12 91 LYS A O 1
ATOM 713 N N . ALA A 1 92 ? -18.250 9.907 16.086 1.00 85.56 92 ALA A N 1
ATOM 714 C CA . ALA A 1 92 ? -16.826 10.095 15.818 1.00 85.56 92 ALA A CA 1
ATOM 715 C C . ALA A 1 92 ? -16.494 11.594 15.747 1.00 85.56 92 ALA A C 1
ATOM 717 O O . ALA A 1 92 ? -16.421 12.166 14.658 1.00 85.56 92 ALA A O 1
ATOM 718 N N . VAL A 1 93 ? -16.318 12.220 16.914 1.00 83.62 93 VAL A N 1
ATOM 719 C CA . VAL A 1 93 ? -15.898 13.624 17.046 1.00 83.62 93 VAL A CA 1
ATOM 720 C C . VAL A 1 93 ? -14.423 13.646 17.431 1.00 83.62 93 VAL A C 1
ATOM 722 O O . VAL A 1 93 ? -14.071 13.369 18.570 1.00 83.62 93 VAL A O 1
ATOM 725 N N . GLY A 1 94 ? -13.550 13.915 16.465 1.00 81.75 94 GLY A N 1
ATOM 726 C CA . GLY A 1 94 ? -12.105 13.969 16.680 1.00 81.75 94 GLY A CA 1
ATOM 727 C C . GLY A 1 94 ? -11.448 14.950 15.727 1.00 81.75 94 GLY A C 1
ATOM 728 O O . GLY A 1 94 ? -12.102 15.474 14.824 1.00 81.75 94 GLY A O 1
ATOM 729 N N . VAL A 1 95 ? -10.146 15.174 15.905 1.00 85.06 95 VAL A N 1
ATOM 730 C CA . VAL A 1 95 ? -9.409 16.142 15.085 1.00 85.06 95 VAL A CA 1
ATOM 731 C C . VAL A 1 95 ? -9.429 15.698 13.623 1.00 85.06 95 VAL A C 1
ATOM 733 O O . VAL A 1 95 ? -9.088 14.551 13.297 1.00 85.06 95 VAL A O 1
ATOM 736 N N . THR A 1 96 ? -9.845 16.606 12.739 1.00 82.81 96 THR A N 1
ATOM 737 C CA . THR A 1 96 ? -9.772 16.401 11.292 1.00 82.81 96 THR A CA 1
ATOM 738 C C . THR A 1 96 ? -8.310 16.416 10.872 1.00 82.81 96 THR A C 1
ATOM 740 O O . THR A 1 96 ? -7.558 17.334 11.196 1.00 82.81 96 THR A O 1
ATOM 743 N N . ARG A 1 97 ? -7.881 15.374 10.159 1.00 79.44 97 ARG A N 1
ATOM 744 C CA . ARG A 1 97 ? -6.506 15.285 9.671 1.00 79.44 97 ARG A CA 1
ATOM 745 C C . ARG A 1 97 ? -6.290 16.345 8.589 1.00 79.44 97 ARG A C 1
ATOM 747 O O . ARG A 1 97 ? -7.096 16.435 7.667 1.00 79.44 97 ARG A O 1
ATOM 754 N N . LYS A 1 98 ? -5.186 17.094 8.667 1.00 83.25 98 LYS A N 1
ATOM 755 C CA . LYS A 1 98 ? -4.733 17.916 7.537 1.00 83.25 98 LYS A CA 1
ATOM 756 C C . LYS A 1 98 ? -4.461 17.009 6.331 1.00 83.25 98 LYS A C 1
ATOM 758 O O . LYS A 1 98 ? -3.933 15.903 6.496 1.00 83.25 98 LYS A O 1
ATOM 763 N N . ARG A 1 99 ? -4.852 17.462 5.136 1.00 82.50 99 ARG A N 1
ATOM 764 C CA . ARG A 1 99 ? -4.538 16.773 3.877 1.00 82.50 99 ARG A CA 1
ATOM 765 C C . ARG A 1 99 ? -3.011 16.662 3.756 1.00 82.50 99 ARG A C 1
ATOM 767 O O . ARG A 1 99 ? -2.300 17.588 4.135 1.00 82.50 99 ARG A O 1
ATOM 774 N N . ARG A 1 100 ? -2.516 15.504 3.308 1.00 84.50 100 ARG A N 1
ATOM 775 C CA . ARG A 1 100 ? -1.088 15.327 3.000 1.00 84.50 100 ARG A CA 1
ATOM 776 C C . ARG A 1 100 ? -0.766 16.114 1.722 1.00 84.50 100 ARG A C 1
ATOM 778 O O . ARG A 1 100 ? -1.636 16.103 0.847 1.00 84.50 100 ARG A O 1
ATOM 785 N N . PRO A 1 101 ? 0.407 16.762 1.621 1.00 87.62 101 PRO A N 1
ATOM 786 C CA . PRO A 1 101 ? 0.812 17.399 0.374 1.00 87.62 101 PRO A CA 1
ATOM 787 C C . PRO A 1 101 ? 0.863 16.355 -0.746 1.00 87.62 101 PRO A C 1
ATOM 789 O O . PRO A 1 101 ? 1.176 15.184 -0.504 1.00 87.62 101 PRO A O 1
ATOM 792 N N . ASP A 1 102 ? 0.463 16.773 -1.935 1.00 90.19 102 ASP A N 1
ATOM 793 C CA . ASP A 1 102 ? 0.629 16.069 -3.197 1.00 90.19 102 ASP A CA 1
ATOM 794 C C . ASP A 1 102 ? 1.919 16.517 -3.885 1.00 90.19 102 ASP A C 1
ATOM 796 O O . ASP A 1 102 ? 2.375 17.635 -3.673 1.00 90.19 102 ASP A O 1
ATOM 800 N N . PHE A 1 103 ? 2.503 15.624 -4.686 1.00 91.19 103 PHE A N 1
ATOM 801 C CA . PHE A 1 103 ? 3.648 15.970 -5.519 1.00 91.19 103 PHE A CA 1
ATOM 802 C C . PHE A 1 103 ? 3.185 16.800 -6.718 1.00 91.19 103 PHE A C 1
ATOM 804 O O . PHE A 1 103 ? 2.241 16.407 -7.415 1.00 91.19 103 PHE A O 1
ATOM 811 N N . SER A 1 104 ? 3.860 17.916 -6.978 1.00 94.31 104 SER A N 1
ATOM 812 C CA . SER A 1 104 ? 3.702 18.682 -8.213 1.00 94.31 104 SER A CA 1
ATOM 813 C C . SER A 1 104 ? 4.371 17.962 -9.393 1.00 94.31 104 SER A C 1
ATOM 815 O O . SER A 1 104 ? 5.207 17.076 -9.213 1.00 94.31 104 SER A O 1
ATOM 817 N N . LEU A 1 105 ? 4.024 18.336 -10.629 1.00 93.31 105 LEU A N 1
ATOM 818 C CA . LEU A 1 105 ? 4.696 17.783 -11.815 1.00 93.31 105 LEU A CA 1
ATOM 819 C C . LEU A 1 105 ? 6.192 18.127 -11.841 1.00 93.31 105 LEU A C 1
ATOM 821 O O . LEU A 1 105 ? 6.995 17.305 -12.271 1.00 93.31 105 LEU A O 1
ATOM 825 N N . GLU A 1 106 ? 6.562 19.310 -11.349 1.00 95.00 106 GLU A N 1
ATOM 826 C CA . GLU A 1 106 ? 7.957 19.742 -11.230 1.00 95.00 106 GLU A CA 1
ATOM 827 C C . GLU A 1 106 ? 8.716 18.870 -10.226 1.00 95.00 106 GLU A C 1
ATOM 829 O O . GLU A 1 106 ? 9.799 18.381 -10.534 1.00 95.00 106 GLU A O 1
ATOM 834 N N . GLU A 1 107 ? 8.112 18.589 -9.067 1.00 94.75 107 GLU A N 1
ATOM 835 C CA . GLU A 1 107 ? 8.694 17.697 -8.060 1.00 94.75 107 GLU A CA 1
ATOM 836 C C . GLU A 1 107 ? 8.815 16.259 -8.575 1.00 94.75 107 GLU A C 1
ATOM 838 O O . GLU A 1 107 ? 9.800 15.588 -8.284 1.00 94.75 107 GLU A O 1
ATOM 843 N N . ILE A 1 108 ? 7.846 15.778 -9.364 1.00 94.25 108 ILE A N 1
ATOM 844 C CA . ILE A 1 108 ? 7.916 14.450 -9.991 1.00 94.25 108 ILE A CA 1
ATOM 845 C C . ILE A 1 108 ? 9.056 14.390 -11.008 1.00 94.25 108 ILE A C 1
ATOM 847 O O . ILE A 1 108 ? 9.775 13.393 -11.045 1.00 94.25 108 ILE A O 1
ATOM 851 N N . ASN A 1 109 ? 9.231 15.424 -11.831 1.00 93.25 109 ASN A N 1
ATOM 852 C CA . ASN A 1 109 ? 10.321 15.463 -12.803 1.00 93.25 109 ASN A CA 1
ATOM 853 C C . ASN A 1 109 ? 11.680 15.499 -12.098 1.00 93.25 109 ASN A C 1
ATOM 855 O O . ASN A 1 109 ? 12.530 14.668 -12.404 1.00 93.25 109 ASN A O 1
ATOM 859 N N . LEU A 1 110 ? 11.834 16.360 -11.087 1.00 93.38 110 LEU A N 1
ATOM 860 C CA . LEU A 1 110 ? 13.050 16.434 -10.276 1.00 93.38 110 LEU A CA 1
ATOM 861 C C . LEU A 1 110 ? 13.350 15.099 -9.579 1.00 93.38 110 LEU A C 1
ATOM 863 O O . LEU A 1 110 ? 14.490 14.640 -9.569 1.00 93.38 110 LEU A O 1
ATOM 867 N N . LEU A 1 111 ? 12.319 14.443 -9.036 1.00 94.38 111 LEU A N 1
ATOM 868 C CA . LEU A 1 111 ? 12.441 13.114 -8.446 1.00 94.38 111 LEU A CA 1
ATOM 869 C C . LEU A 1 111 ? 12.950 12.098 -9.475 1.00 94.38 111 LEU A C 1
ATOM 871 O O . LEU A 1 111 ? 13.849 11.323 -9.170 1.00 94.38 111 LEU A O 1
ATOM 875 N N . LEU A 1 112 ? 12.374 12.081 -10.679 1.00 92.75 112 LEU A N 1
ATOM 876 C CA . LEU A 1 112 ? 12.753 11.139 -11.733 1.00 92.75 112 LEU A CA 1
ATOM 877 C C . LEU A 1 112 ? 14.180 11.368 -12.241 1.00 92.75 112 LEU A C 1
ATOM 879 O O . LEU A 1 112 ? 14.889 10.391 -12.470 1.00 92.75 112 LEU A O 1
ATOM 883 N N . GLU A 1 113 ? 14.602 12.622 -12.378 1.00 90.88 113 GLU A N 1
ATOM 884 C CA . GLU A 1 113 ? 15.972 12.989 -12.755 1.00 90.88 113 GLU A CA 1
ATOM 885 C C . GLU A 1 113 ? 16.975 12.564 -11.672 1.00 90.88 113 GLU A C 1
ATOM 887 O O . GLU A 1 113 ? 17.988 11.929 -11.969 1.00 90.88 113 GLU A O 1
ATOM 892 N N . GLY A 1 114 ? 16.649 12.802 -10.396 1.00 94.06 114 GLY A N 1
ATOM 893 C CA . GLY A 1 114 ? 17.512 12.442 -9.269 1.00 94.06 114 GLY A CA 1
ATOM 894 C C . GLY A 1 114 ? 17.683 10.934 -9.048 1.00 94.06 114 GLY A C 1
ATOM 895 O O . GLY A 1 114 ? 18.682 10.509 -8.463 1.00 94.06 114 GLY A O 1
ATOM 896 N N . ILE A 1 115 ? 16.753 10.095 -9.528 1.00 95.50 115 ILE A N 1
ATOM 897 C CA . ILE A 1 115 ? 16.834 8.632 -9.369 1.00 95.50 115 ILE A CA 1
ATOM 898 C C . ILE A 1 115 ? 18.095 8.065 -10.029 1.00 95.50 115 ILE A C 1
ATOM 900 O O . ILE A 1 115 ? 18.714 7.167 -9.456 1.00 95.50 115 ILE A O 1
ATOM 904 N N . GLU A 1 116 ? 18.484 8.549 -11.210 1.00 92.31 116 GLU A N 1
ATOM 905 C CA . GLU A 1 116 ? 19.618 7.981 -11.950 1.00 92.31 116 GLU A CA 1
ATOM 906 C C . GLU A 1 116 ? 20.948 8.241 -11.236 1.00 92.31 116 GLU A C 1
ATOM 908 O O . GLU A 1 116 ? 21.707 7.300 -10.977 1.00 92.31 116 GLU A O 1
ATOM 913 N N . GLU A 1 117 ? 21.193 9.489 -10.831 1.00 94.12 117 GLU A N 1
ATOM 914 C CA . GLU A 1 117 ? 22.379 9.873 -10.056 1.00 94.12 117 GLU A CA 1
ATOM 915 C C . GLU A 1 117 ? 22.421 9.147 -8.707 1.00 94.12 117 GLU A C 1
ATOM 917 O O . GLU A 1 117 ? 23.454 8.612 -8.289 1.00 94.12 117 GLU A O 1
ATOM 922 N N . TRP A 1 118 ? 21.270 9.045 -8.042 1.00 96.12 118 TRP A N 1
ATOM 923 C CA . TRP A 1 118 ? 21.153 8.348 -6.770 1.00 96.12 118 TRP A CA 1
ATOM 924 C C . TRP A 1 118 ? 21.395 6.837 -6.897 1.00 96.12 118 TRP A C 1
ATOM 926 O O . TRP A 1 118 ? 22.027 6.234 -6.022 1.00 96.12 118 TRP A O 1
ATOM 936 N N . ILE A 1 119 ? 20.959 6.197 -7.984 1.00 96.00 119 ILE A N 1
ATOM 937 C CA . ILE A 1 119 ? 21.310 4.802 -8.283 1.00 96.00 119 ILE A CA 1
ATOM 938 C C . ILE A 1 119 ? 22.821 4.681 -8.513 1.00 96.00 119 ILE A C 1
ATOM 940 O O . ILE A 1 119 ? 23.447 3.799 -7.920 1.00 96.00 119 ILE A O 1
ATOM 944 N N . ALA A 1 120 ? 23.411 5.570 -9.320 1.00 95.00 120 ALA A N 1
ATOM 945 C CA . ALA A 1 120 ? 24.836 5.553 -9.656 1.00 95.00 120 ALA A CA 1
ATOM 946 C C . ALA A 1 120 ? 25.744 5.739 -8.426 1.00 95.00 120 ALA A C 1
ATOM 948 O O . ALA A 1 120 ? 26.814 5.141 -8.347 1.00 95.00 120 ALA A O 1
ATOM 949 N N . ALA A 1 121 ? 25.287 6.484 -7.418 1.00 95.12 121 ALA A N 1
ATOM 950 C CA . ALA A 1 121 ? 25.997 6.674 -6.154 1.00 95.12 121 ALA A CA 1
ATOM 951 C C . ALA A 1 121 ? 26.032 5.423 -5.241 1.00 95.12 121 ALA A C 1
ATOM 953 O O . ALA A 1 121 ? 26.548 5.482 -4.120 1.00 95.12 121 ALA A O 1
ATOM 954 N N . ALA A 1 122 ? 25.438 4.291 -5.637 1.00 94.50 122 ALA A N 1
ATOM 955 C CA . ALA A 1 122 ? 25.463 3.071 -4.834 1.00 94.50 122 ALA A CA 1
ATOM 956 C C . ALA A 1 122 ? 26.842 2.394 -4.862 1.00 94.50 122 ALA A C 1
ATOM 958 O O . ALA A 1 122 ? 27.330 1.982 -5.906 1.00 94.50 122 ALA A O 1
ATOM 959 N N . THR A 1 123 ? 27.436 2.182 -3.686 1.00 92.62 123 THR A N 1
ATOM 960 C CA . THR A 1 123 ? 28.769 1.560 -3.563 1.00 92.62 123 THR A CA 1
ATOM 961 C C . THR A 1 123 ? 28.740 0.039 -3.436 1.00 92.62 123 THR A C 1
ATOM 963 O O . THR A 1 123 ? 29.725 -0.632 -3.726 1.00 92.62 123 THR A O 1
ATOM 966 N N . LYS A 1 124 ? 27.623 -0.527 -2.968 1.00 94.56 124 LYS A N 1
ATOM 967 C CA . LYS A 1 124 ? 27.451 -1.970 -2.746 1.00 94.56 124 LYS A CA 1
ATOM 968 C C . LYS A 1 124 ? 26.464 -2.530 -3.755 1.00 94.56 124 LYS A C 1
ATOM 970 O O . LYS A 1 124 ? 25.391 -1.954 -3.916 1.00 94.56 124 LYS A O 1
ATOM 975 N N . GLU A 1 125 ? 26.750 -3.705 -4.308 1.00 92.75 125 GLU A N 1
ATOM 976 C CA . GLU A 1 125 ? 25.880 -4.394 -5.275 1.00 92.75 125 GLU A CA 1
ATOM 977 C C . GLU A 1 125 ? 24.438 -4.552 -4.764 1.00 92.75 125 GLU A C 1
ATOM 979 O O . GLU A 1 125 ? 23.489 -4.151 -5.429 1.00 92.75 125 GLU A O 1
ATOM 984 N N . LYS A 1 126 ? 24.262 -5.018 -3.520 1.00 91.69 126 LYS A N 1
ATOM 985 C CA . LYS A 1 126 ? 22.932 -5.139 -2.898 1.00 91.69 126 LYS A CA 1
ATOM 986 C C . LYS A 1 126 ? 22.196 -3.799 -2.793 1.00 91.69 126 LYS A C 1
ATOM 988 O O . LYS A 1 126 ? 20.975 -3.749 -2.901 1.00 91.69 126 LYS A O 1
ATOM 993 N N . SER A 1 127 ? 22.924 -2.711 -2.536 1.00 92.69 127 SER A N 1
ATOM 994 C CA . SER A 1 127 ? 22.323 -1.377 -2.498 1.00 92.69 127 SER A CA 1
ATOM 995 C C . SER A 1 127 ? 21.926 -0.944 -3.901 1.00 92.69 127 SER A C 1
ATOM 997 O O . SER A 1 127 ? 20.808 -0.481 -4.076 1.00 92.69 127 SER A O 1
ATOM 999 N N . LEU A 1 128 ? 22.809 -1.124 -4.886 1.00 94.94 128 LEU A N 1
ATOM 1000 C CA . LEU A 1 128 ? 22.550 -0.796 -6.286 1.00 94.94 128 LEU A CA 1
ATOM 1001 C C . LEU A 1 128 ? 21.273 -1.484 -6.779 1.00 94.94 128 LEU A C 1
ATOM 1003 O O . LEU A 1 128 ? 20.375 -0.821 -7.287 1.00 94.94 128 LEU A O 1
ATOM 1007 N N . GLU A 1 129 ? 21.153 -2.787 -6.534 1.00 95.25 129 GLU A N 1
ATOM 1008 C CA . GLU A 1 129 ? 19.981 -3.575 -6.909 1.00 95.25 129 GLU A CA 1
ATOM 1009 C C . GLU A 1 129 ? 18.687 -3.045 -6.267 1.00 95.25 129 GLU A C 1
ATOM 1011 O O . GLU A 1 129 ? 17.678 -2.871 -6.951 1.00 95.25 129 GLU A O 1
ATOM 1016 N N . LEU A 1 130 ? 18.707 -2.745 -4.963 1.00 95.06 130 LEU A N 1
ATOM 1017 C CA . LEU A 1 130 ? 17.537 -2.203 -4.266 1.00 95.06 130 LEU A CA 1
ATOM 1018 C C . LEU A 1 130 ? 17.158 -0.803 -4.764 1.00 95.06 130 LEU A C 1
ATOM 1020 O O . LEU A 1 130 ? 15.967 -0.511 -4.872 1.00 95.06 130 LEU A O 1
ATOM 1024 N N . ARG A 1 131 ? 18.143 0.049 -5.076 1.00 96.00 131 ARG A N 1
ATOM 1025 C CA . ARG A 1 131 ? 17.909 1.389 -5.635 1.00 96.00 131 ARG A CA 1
ATOM 1026 C C . ARG A 1 131 ? 17.298 1.305 -7.032 1.00 96.00 131 ARG A C 1
ATOM 1028 O O . ARG A 1 131 ? 16.294 1.962 -7.288 1.00 96.00 131 ARG A O 1
ATOM 1035 N N . GLN A 1 132 ? 17.831 0.435 -7.893 1.00 96.38 132 GLN A N 1
ATOM 1036 C CA . GLN A 1 132 ? 17.274 0.165 -9.222 1.00 96.38 132 GLN A CA 1
ATOM 1037 C C . GLN A 1 132 ? 15.834 -0.346 -9.136 1.00 96.38 132 GLN A C 1
ATOM 1039 O O . GLN A 1 132 ? 14.954 0.152 -9.836 1.00 96.38 132 GLN A O 1
ATOM 1044 N N . LEU A 1 133 ? 15.576 -1.310 -8.247 1.00 96.88 133 LEU A N 1
ATOM 1045 C CA . LEU A 1 133 ? 14.240 -1.867 -8.067 1.00 96.88 133 LEU A CA 1
ATOM 1046 C C . LEU A 1 133 ? 13.253 -0.830 -7.508 1.00 96.88 133 LEU A C 1
ATOM 1048 O O . LEU A 1 133 ? 12.097 -0.825 -7.925 1.00 96.88 133 LEU A O 1
ATOM 1052 N N . LEU A 1 134 ? 13.692 0.058 -6.605 1.00 96.88 134 LEU A N 1
ATOM 1053 C CA . LEU A 1 134 ? 12.861 1.161 -6.120 1.00 96.88 134 LEU A CA 1
ATOM 1054 C C . LEU A 1 134 ? 12.552 2.170 -7.234 1.00 96.88 134 LEU A C 1
ATOM 1056 O O . LEU A 1 134 ? 11.402 2.579 -7.352 1.00 96.88 134 LEU A O 1
ATOM 1060 N N . GLY A 1 135 ? 13.533 2.535 -8.064 1.00 96.25 135 GLY A N 1
ATOM 1061 C CA . GLY A 1 135 ? 13.315 3.426 -9.209 1.00 96.25 135 GLY A CA 1
ATOM 1062 C C . GLY A 1 135 ? 12.265 2.871 -10.177 1.00 96.25 135 GLY A C 1
ATOM 1063 O O . GLY A 1 135 ? 11.293 3.549 -10.506 1.00 96.25 135 GLY A O 1
ATOM 1064 N N . ASP A 1 136 ? 12.386 1.590 -10.538 1.00 96.94 136 ASP A N 1
ATOM 1065 C CA . ASP A 1 136 ? 11.397 0.904 -11.379 1.00 96.94 136 ASP A CA 1
ATOM 1066 C C . ASP A 1 136 ? 10.012 0.82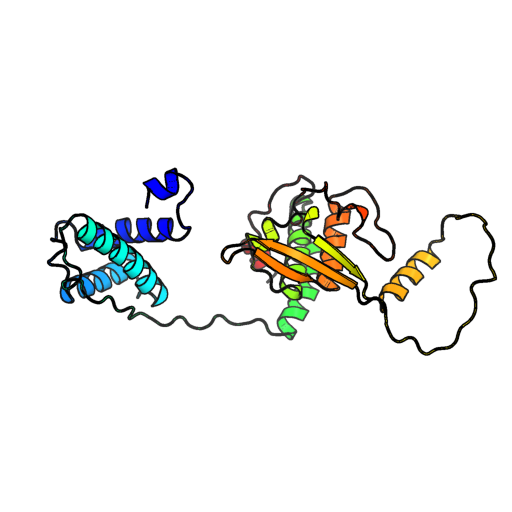8 -10.717 1.00 96.94 136 ASP A C 1
ATOM 1068 O O . ASP A 1 136 ? 8.982 0.966 -11.379 1.00 96.94 136 ASP A O 1
ATOM 1072 N N . TYR A 1 137 ? 9.975 0.632 -9.399 1.00 96.62 137 TYR A N 1
ATOM 1073 C CA . TYR A 1 137 ? 8.742 0.608 -8.622 1.00 96.62 137 TYR A CA 1
ATOM 1074 C C . TYR A 1 137 ? 8.051 1.981 -8.567 1.00 96.62 137 TYR A C 1
ATOM 1076 O O . TYR A 1 137 ? 6.828 2.049 -8.689 1.00 96.62 137 TYR A O 1
ATOM 1084 N N . ILE A 1 138 ? 8.809 3.075 -8.433 1.00 96.06 138 ILE A N 1
ATOM 1085 C CA . ILE A 1 138 ? 8.288 4.452 -8.497 1.00 96.06 138 ILE A CA 1
ATOM 1086 C C . ILE A 1 138 ? 7.699 4.728 -9.882 1.00 96.06 138 ILE A C 1
ATOM 1088 O O . ILE A 1 138 ? 6.582 5.232 -9.987 1.00 96.06 138 ILE A O 1
ATOM 1092 N N . GLU A 1 139 ? 8.409 4.347 -10.945 1.00 95.44 139 GLU A N 1
ATOM 1093 C CA . GLU A 1 139 ? 7.933 4.498 -12.320 1.00 95.44 139 GLU A CA 1
ATOM 1094 C C . GLU A 1 139 ? 6.617 3.750 -12.577 1.00 95.44 139 GLU A C 1
ATOM 1096 O O . GLU A 1 139 ? 5.703 4.313 -13.183 1.00 95.44 139 GLU A O 1
ATOM 1101 N N . LEU A 1 140 ? 6.488 2.521 -12.065 1.00 95.75 140 LEU A N 1
ATOM 1102 C CA . LEU A 1 140 ? 5.239 1.757 -12.105 1.00 95.75 140 LEU A CA 1
ATOM 1103 C C . LEU A 1 140 ? 4.108 2.470 -11.355 1.00 95.75 140 LEU A C 1
ATOM 1105 O O . LEU A 1 140 ? 2.993 2.548 -11.866 1.00 95.75 140 LEU A O 1
ATOM 1109 N N . LE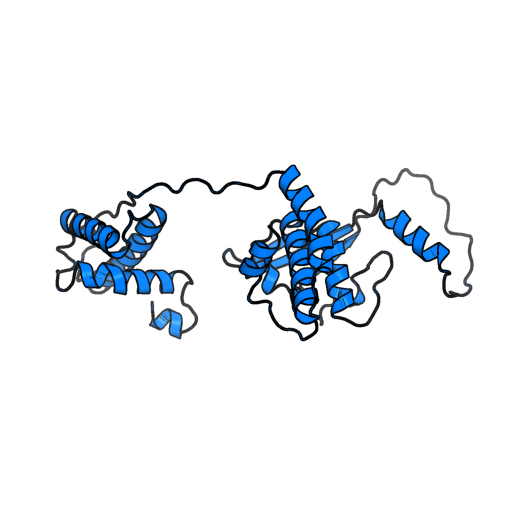U A 1 141 ? 4.367 2.998 -10.155 1.00 95.44 141 LEU A N 1
ATOM 1110 C CA . LEU A 1 141 ? 3.356 3.709 -9.366 1.00 95.44 141 LEU A CA 1
ATOM 1111 C C . LEU A 1 141 ? 2.846 4.968 -10.077 1.00 95.44 141 LEU A C 1
ATOM 1113 O O . LEU A 1 141 ? 1.635 5.185 -10.116 1.00 95.44 141 LEU A O 1
ATOM 1117 N N . LEU A 1 142 ? 3.756 5.763 -10.647 1.00 95.00 142 LEU A N 1
ATOM 1118 C CA . LEU A 1 142 ? 3.424 7.000 -11.361 1.00 95.00 142 LEU A CA 1
ATOM 1119 C C . LEU A 1 142 ? 2.584 6.743 -12.617 1.00 95.00 142 LEU A C 1
ATOM 1121 O O . LEU A 1 142 ? 1.708 7.538 -12.937 1.00 95.00 142 LEU A O 1
ATOM 1125 N N . ASP A 1 143 ? 2.840 5.640 -13.317 1.00 94.44 143 ASP A N 1
ATOM 1126 C CA . ASP A 1 143 ? 2.170 5.317 -14.580 1.00 94.44 143 ASP A CA 1
ATOM 1127 C C . ASP A 1 143 ? 0.830 4.590 -14.386 1.00 94.44 143 ASP A C 1
ATOM 1129 O O . ASP A 1 143 ? -0.105 4.786 -15.155 1.00 94.44 143 ASP A O 1
ATOM 1133 N N . THR A 1 144 ? 0.717 3.753 -13.348 1.00 93.31 144 THR A N 1
ATOM 1134 C CA . THR A 1 144 ? -0.453 2.877 -13.139 1.00 93.31 144 THR A CA 1
ATOM 1135 C C . THR A 1 144 ? -1.442 3.388 -12.094 1.00 93.31 144 THR A C 1
ATOM 1137 O O . THR A 1 144 ? -2.595 2.953 -12.067 1.00 93.31 144 THR A O 1
ATOM 1140 N N . GLY A 1 145 ? -1.003 4.232 -11.154 1.00 91.62 145 GLY A N 1
ATOM 1141 C CA . GLY A 1 145 ? -1.796 4.561 -9.964 1.00 91.62 145 GLY A CA 1
ATOM 1142 C C . GLY A 1 145 ? -2.137 3.334 -9.097 1.00 91.62 145 GLY A C 1
ATOM 1143 O O . GLY A 1 145 ? -3.119 3.340 -8.338 1.00 91.62 145 GLY A O 1
ATOM 1144 N N . ALA A 1 146 ? -1.373 2.243 -9.224 1.00 92.00 146 ALA A N 1
ATOM 1145 C CA . ALA A 1 146 ? -1.526 1.066 -8.382 1.00 92.00 146 ALA A CA 1
ATOM 1146 C C . ALA A 1 146 ? -1.250 1.411 -6.913 1.00 92.00 146 ALA A C 1
ATOM 1148 O O . ALA A 1 146 ? -0.481 2.320 -6.592 1.00 92.00 146 ALA A O 1
ATOM 1149 N N . ARG A 1 147 ? -1.889 0.693 -5.981 1.00 89.06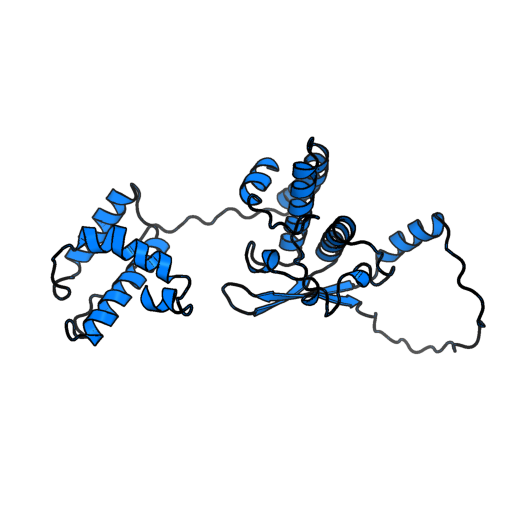 147 ARG A N 1
ATOM 1150 C CA . ARG A 1 147 ? -1.639 0.949 -4.560 1.00 89.06 147 ARG A CA 1
ATOM 1151 C C . ARG A 1 147 ? -0.249 0.444 -4.188 1.00 89.06 147 ARG A C 1
ATOM 1153 O O . ARG A 1 147 ? 0.055 -0.717 -4.473 1.00 89.06 147 ARG A O 1
ATOM 1160 N N . PRO A 1 148 ? 0.561 1.249 -3.479 1.00 89.88 148 PRO A N 1
ATOM 1161 C CA . PRO A 1 148 ? 1.829 0.755 -2.984 1.00 89.88 148 PRO A CA 1
ATOM 1162 C C . PRO A 1 148 ? 1.599 -0.376 -1.971 1.00 89.88 148 PRO A C 1
ATOM 1164 O O . PRO A 1 148 ? 0.642 -0.353 -1.191 1.00 89.88 148 PRO A O 1
ATOM 1167 N N . GLY A 1 149 ? 2.487 -1.370 -1.980 1.00 88.25 149 GLY A N 1
ATOM 1168 C CA . GLY A 1 149 ? 2.386 -2.567 -1.147 1.00 88.25 149 GLY A CA 1
ATOM 1169 C C . GLY A 1 149 ? 1.770 -3.736 -1.909 1.00 88.25 149 GLY A C 1
ATOM 1170 O O . GLY A 1 149 ? 2.227 -4.058 -2.999 1.00 88.25 149 GLY A O 1
ATOM 1171 N N . VAL A 1 150 ? 0.751 -4.377 -1.328 1.00 88.75 150 VAL A N 1
ATOM 1172 C CA . VAL A 1 150 ? 0.242 -5.700 -1.745 1.00 88.75 150 VAL A CA 1
ATOM 1173 C C . VAL A 1 150 ? -0.015 -5.824 -3.251 1.00 88.75 150 VAL A C 1
ATOM 1175 O O . VAL A 1 150 ? 0.411 -6.815 -3.829 1.00 88.75 150 VAL A O 1
ATOM 1178 N N . GLU A 1 151 ? -0.657 -4.834 -3.887 1.00 90.75 151 GLU A N 1
ATOM 1179 C CA . GLU A 1 151 ? -1.031 -4.926 -5.311 1.00 90.75 151 GLU A CA 1
ATOM 1180 C C . GLU A 1 151 ? 0.185 -5.143 -6.221 1.00 90.75 151 GLU A C 1
ATOM 1182 O O . GLU A 1 151 ? 0.178 -6.061 -7.035 1.00 90.75 151 GLU A O 1
ATOM 1187 N N . LEU A 1 152 ? 1.235 -4.331 -6.067 1.00 92.19 152 LEU A N 1
ATOM 1188 C CA . LEU A 1 152 ? 2.440 -4.432 -6.895 1.00 92.19 152 LEU A CA 1
ATOM 1189 C C . LEU A 1 152 ? 3.472 -5.418 -6.331 1.00 92.19 152 LEU A C 1
ATOM 1191 O O . LEU A 1 152 ? 4.157 -6.089 -7.097 1.00 92.19 152 LEU A O 1
ATOM 1195 N N . MET A 1 153 ? 3.580 -5.547 -5.006 1.00 92.88 153 MET A N 1
ATOM 1196 C CA . MET A 1 153 ? 4.541 -6.462 -4.372 1.00 92.88 153 MET A CA 1
ATOM 1197 C C . MET A 1 153 ? 4.198 -7.933 -4.603 1.00 92.88 153 MET A C 1
ATOM 1199 O O . MET A 1 153 ? 5.103 -8.767 -4.577 1.00 92.88 153 MET A O 1
ATOM 1203 N N . GLN A 1 154 ? 2.919 -8.248 -4.833 1.00 93.00 154 GLN A N 1
ATOM 1204 C CA . GLN A 1 154 ? 2.449 -9.596 -5.161 1.00 93.00 154 GLN A CA 1
ATOM 1205 C C . GLN A 1 154 ? 2.167 -9.793 -6.656 1.00 93.00 154 GLN A C 1
ATOM 1207 O O . GLN A 1 154 ? 1.682 -10.857 -7.039 1.00 93.00 154 GLN A O 1
ATOM 1212 N N . LEU A 1 155 ? 2.476 -8.805 -7.501 1.00 95.31 155 LEU A N 1
ATOM 1213 C CA . LEU A 1 155 ? 2.316 -8.936 -8.943 1.00 95.31 155 LEU A CA 1
ATOM 1214 C C . LEU A 1 155 ? 3.272 -10.007 -9.481 1.00 95.31 155 LEU A C 1
ATOM 1216 O O . LEU A 1 155 ? 4.478 -9.944 -9.232 1.00 95.31 155 LEU A O 1
ATOM 1220 N N . LYS A 1 156 ? 2.738 -10.967 -10.235 1.00 96.56 156 LYS A N 1
ATOM 1221 C CA . LYS A 1 156 ? 3.485 -12.014 -10.945 1.00 96.56 156 LYS A CA 1
ATOM 1222 C C . LYS A 1 156 ? 3.524 -11.744 -12.448 1.00 96.56 156 LYS A C 1
ATOM 1224 O O . LYS A 1 156 ? 2.626 -11.104 -12.994 1.00 96.56 156 LYS A O 1
ATOM 1229 N N . TRP A 1 157 ? 4.538 -12.266 -13.136 1.00 97.19 157 TRP A N 1
ATOM 1230 C CA . TRP A 1 157 ? 4.690 -12.066 -14.583 1.00 97.19 157 TRP A CA 1
ATOM 1231 C C . TRP A 1 157 ? 3.526 -12.628 -15.407 1.00 97.19 157 TRP A C 1
ATOM 1233 O O . TRP A 1 157 ? 3.109 -11.992 -16.373 1.00 97.19 157 TRP A O 1
ATOM 1243 N N . ASN A 1 158 ? 2.947 -13.761 -15.000 1.00 96.19 158 ASN A N 1
ATOM 1244 C CA . ASN A 1 158 ? 1.773 -14.352 -15.652 1.00 96.19 158 ASN A CA 1
ATOM 1245 C C . ASN A 1 158 ? 0.469 -13.540 -15.500 1.00 96.19 158 ASN A C 1
ATOM 1247 O O . ASN A 1 158 ? -0.529 -13.863 -16.142 1.00 96.19 158 ASN A O 1
ATOM 1251 N N . GLN A 1 159 ? 0.454 -12.492 -14.668 1.00 96.12 159 GLN A N 1
ATOM 1252 C CA . GLN A 1 159 ? -0.700 -11.600 -14.482 1.00 96.12 159 GLN A CA 1
ATOM 1253 C C . GLN A 1 159 ? -0.669 -10.370 -15.399 1.00 96.12 159 GLN A C 1
ATOM 1255 O O . GLN A 1 159 ? -1.608 -9.568 -15.375 1.00 96.12 159 GLN A O 1
ATOM 1260 N N . ILE A 1 160 ? 0.400 -10.211 -16.183 1.00 96.88 160 ILE A N 1
ATOM 1261 C CA . ILE A 1 160 ? 0.585 -9.116 -17.134 1.00 96.88 160 ILE A CA 1
ATOM 1262 C C . ILE A 1 160 ? 0.249 -9.631 -18.533 1.00 96.88 160 ILE A C 1
ATOM 1264 O O . ILE A 1 160 ? 0.624 -10.741 -18.895 1.00 96.88 160 ILE A O 1
ATOM 1268 N N . LYS A 1 161 ? -0.416 -8.817 -19.350 1.00 95.69 161 LYS A N 1
ATOM 1269 C CA . LYS A 1 161 ? -0.556 -9.046 -20.791 1.00 95.69 161 LYS A CA 1
ATOM 1270 C C . LYS A 1 161 ? -0.017 -7.847 -21.546 1.00 95.69 161 LYS A C 1
ATOM 1272 O O . LYS A 1 161 ? -0.211 -6.710 -21.126 1.00 95.69 161 LYS A O 1
ATOM 1277 N N . TYR A 1 162 ? 0.669 -8.112 -22.649 1.00 93.69 162 TYR A N 1
ATOM 1278 C CA . TYR A 1 162 ? 1.234 -7.083 -23.510 1.00 93.69 162 TYR A CA 1
ATOM 1279 C C . TYR A 1 162 ? 0.334 -6.874 -24.722 1.00 93.69 162 TYR A C 1
ATOM 1281 O O . TYR A 1 162 ? 0.031 -7.834 -25.430 1.00 93.69 162 TYR A O 1
ATOM 1289 N N . HIS A 1 163 ? -0.039 -5.628 -24.984 1.00 90.81 163 HIS A N 1
ATOM 1290 C CA . HIS A 1 163 ? -0.879 -5.244 -26.108 1.00 90.81 163 HIS A CA 1
ATOM 1291 C C . HIS A 1 163 ? -0.175 -4.180 -26.945 1.00 90.81 163 HIS A C 1
ATOM 1293 O O . HIS A 1 163 ? 0.435 -3.254 -26.415 1.00 90.81 163 HIS A O 1
ATOM 1299 N N . ILE A 1 164 ? -0.295 -4.310 -28.260 1.00 85.88 164 ILE A N 1
ATOM 1300 C CA . ILE A 1 164 ? 0.040 -3.265 -29.226 1.00 85.88 164 ILE A CA 1
ATOM 1301 C C . ILE A 1 164 ? -1.286 -2.910 -29.878 1.00 85.88 164 ILE A C 1
ATOM 1303 O O . ILE A 1 164 ? -1.944 -3.803 -30.415 1.00 85.88 164 ILE A O 1
ATOM 1307 N N . ALA A 1 165 ? -1.718 -1.656 -29.789 1.00 69.56 165 ALA A N 1
ATOM 1308 C CA . ALA A 1 165 ? -2.847 -1.221 -30.595 1.00 69.56 165 ALA A CA 1
ATOM 1309 C C . ALA A 1 165 ? -2.379 -1.130 -32.059 1.00 69.56 165 ALA A C 1
ATOM 1311 O O . ALA A 1 165 ? -1.390 -0.439 -32.316 1.00 69.56 165 ALA A O 1
ATOM 1312 N N . PRO A 1 166 ? -3.030 -1.815 -33.015 1.00 55.28 166 PRO A N 1
ATOM 1313 C CA . PRO A 1 166 ? -2.841 -1.483 -34.418 1.00 55.28 166 PRO A CA 1
ATOM 1314 C C . PRO A 1 166 ? -3.452 -0.099 -34.672 1.00 55.28 166 PRO A C 1
ATOM 1316 O O . PRO A 1 166 ? -4.535 0.200 -34.166 1.00 55.28 166 PRO A O 1
ATOM 1319 N N . GLU A 1 167 ? -2.785 0.741 -35.461 1.00 47.88 167 GLU A N 1
ATOM 1320 C CA . GLU A 1 167 ? -3.469 1.866 -36.094 1.00 47.88 167 GLU A CA 1
ATOM 1321 C C . GLU A 1 167 ? -4.606 1.303 -36.953 1.00 47.88 167 GLU A C 1
ATOM 1323 O O . GLU A 1 167 ? -4.391 0.471 -37.835 1.00 47.88 167 GLU A O 1
ATOM 1328 N N . THR A 1 168 ? -5.836 1.728 -36.689 1.00 42.00 168 THR A N 1
ATOM 1329 C CA . THR A 1 168 ? -6.928 1.563 -37.644 1.00 42.00 168 THR A CA 1
ATOM 1330 C C . THR A 1 168 ? -7.383 2.935 -38.089 1.00 42.00 168 THR A C 1
ATOM 1332 O O . THR A 1 168 ? -8.184 3.547 -37.396 1.00 42.00 168 THR A O 1
ATOM 1335 N N . GLU A 1 169 ? -6.945 3.342 -39.278 1.00 37.66 169 GLU A N 1
ATOM 1336 C CA . GLU A 1 169 ? -7.882 3.598 -40.370 1.00 37.66 169 GLU A CA 1
ATOM 1337 C C . GLU A 1 169 ? -7.347 2.949 -41.650 1.00 37.66 169 GLU A C 1
ATOM 1339 O O . GLU A 1 169 ? -6.259 3.248 -42.132 1.00 37.66 169 GLU A O 1
ATOM 1344 N N . LYS A 1 170 ? -8.138 2.025 -42.202 1.00 36.19 170 LYS A N 1
ATOM 1345 C CA . LYS A 1 170 ? -8.033 1.644 -43.605 1.00 36.19 170 LYS A CA 1
ATOM 1346 C C . LYS A 1 170 ? -8.534 2.838 -44.417 1.00 36.19 170 LYS A C 1
ATOM 1348 O O . LYS A 1 170 ? -9.743 2.970 -44.591 1.00 36.19 170 LYS A O 1
ATOM 1353 N N . THR A 1 171 ? -7.646 3.671 -44.946 1.00 28.41 171 THR A N 1
ATOM 1354 C CA . THR A 1 171 ? -7.927 4.279 -46.246 1.00 28.41 171 THR A CA 1
ATOM 1355 C C . THR A 1 171 ? -7.707 3.184 -47.280 1.00 28.41 171 THR A C 1
ATOM 1357 O O . THR A 1 171 ? -6.675 2.518 -47.328 1.00 28.41 171 THR A O 1
ATOM 1360 N N . SER A 1 172 ? -8.768 2.882 -48.016 1.00 39.28 172 SER A N 1
ATOM 1361 C CA . SER A 1 172 ? -8.740 1.955 -49.132 1.00 39.28 172 SER A CA 1
ATOM 1362 C C . SER A 1 172 ? -7.729 2.449 -50.157 1.00 39.28 172 SER A C 1
ATOM 1364 O O . SER A 1 172 ? -8.030 3.414 -50.837 1.00 39.28 172 SER A O 1
ATOM 1366 N N . ASP A 1 173 ? -6.578 1.795 -50.257 1.00 30.39 173 ASP A N 1
ATOM 1367 C CA . ASP A 1 173 ? -5.876 1.596 -51.520 1.00 30.39 173 ASP A CA 1
ATOM 1368 C C . ASP A 1 173 ? -4.997 0.354 -51.385 1.00 30.39 173 ASP A C 1
ATOM 1370 O O . ASP A 1 173 ? -4.051 0.277 -50.601 1.00 30.39 173 ASP A O 1
ATOM 1374 N N . ALA A 1 174 ? -5.406 -0.683 -52.105 1.00 34.41 174 ALA A N 1
ATOM 1375 C CA . ALA A 1 174 ? -4.714 -1.948 -52.170 1.00 34.41 174 ALA A CA 1
ATOM 1376 C C . ALA A 1 174 ? -3.423 -1.791 -52.983 1.00 34.41 174 ALA A C 1
ATOM 1378 O O . ALA A 1 174 ? -3.480 -1.492 -54.171 1.00 34.41 174 ALA A O 1
ATOM 1379 N N . TYR A 1 175 ? -2.284 -2.108 -52.373 1.00 31.84 175 TYR A N 1
ATOM 1380 C CA . TYR A 1 175 ? -1.146 -2.660 -53.100 1.00 31.84 175 TYR A CA 1
ATOM 1381 C C . TYR A 1 175 ? -0.941 -4.091 -52.608 1.00 31.84 175 TYR A C 1
ATOM 1383 O O . TYR A 1 175 ? -0.824 -4.365 -51.414 1.00 31.84 175 TYR A O 1
ATOM 1391 N N . THR A 1 176 ? -1.046 -5.021 -53.549 1.00 29.77 176 THR A N 1
ATOM 1392 C CA . THR A 1 176 ? -1.036 -6.465 -53.341 1.00 29.77 176 THR A CA 1
ATOM 1393 C C . THR A 1 176 ? 0.332 -6.963 -52.891 1.00 29.77 176 THR A C 1
ATOM 1395 O O . THR A 1 176 ? 1.352 -6.613 -53.476 1.00 29.77 176 THR A O 1
ATOM 1398 N N . ALA A 1 177 ? 0.320 -7.848 -51.893 1.00 30.75 177 ALA A N 1
ATOM 1399 C CA . ALA A 1 177 ? 1.449 -8.647 -51.433 1.00 30.75 177 ALA A CA 1
ATOM 1400 C C . ALA A 1 177 ? 1.875 -9.673 -52.500 1.00 30.75 177 ALA A C 1
ATOM 1402 O O . ALA A 1 177 ? 1.510 -10.846 -52.432 1.00 30.75 177 ALA A O 1
ATOM 1403 N N . ALA A 1 178 ? 2.608 -9.216 -53.509 1.00 31.80 178 ALA A N 1
ATOM 1404 C CA . ALA A 1 178 ? 3.126 -10.059 -54.576 1.00 31.80 178 ALA A CA 1
ATOM 1405 C C . ALA A 1 178 ? 4.527 -9.612 -54.994 1.00 31.80 178 ALA A C 1
ATOM 1407 O O . ALA A 1 178 ? 4.754 -9.378 -56.165 1.00 31.80 178 ALA A O 1
ATOM 1408 N N . GLU A 1 179 ? 5.450 -9.462 -54.047 1.00 33.44 179 GLU A N 1
ATOM 1409 C CA . GLU A 1 179 ? 6.882 -9.327 -54.332 1.00 33.44 179 GLU A CA 1
ATOM 1410 C C . GLU A 1 179 ? 7.641 -9.431 -53.008 1.00 33.44 179 GLU A C 1
ATOM 1412 O O . GLU A 1 179 ? 7.521 -8.551 -52.162 1.00 33.44 179 GLU A O 1
ATOM 1417 N N . LEU A 1 180 ? 8.332 -10.557 -52.815 1.00 33.50 180 LEU A N 1
ATOM 1418 C CA . LEU A 1 180 ? 9.558 -10.787 -52.033 1.00 33.50 180 LEU A CA 1
ATOM 1419 C C . LEU A 1 180 ? 9.532 -12.240 -51.546 1.00 33.50 180 LEU A C 1
ATOM 1421 O O . LEU A 1 180 ? 8.763 -12.624 -50.666 1.00 33.50 180 LEU A O 1
ATOM 1425 N N . GLY A 1 181 ? 10.328 -13.050 -52.242 1.00 30.97 181 GLY A N 1
ATOM 1426 C CA . GLY A 1 181 ? 10.476 -14.478 -52.027 1.00 30.97 181 GLY A CA 1
ATOM 1427 C C . GLY A 1 181 ? 11.161 -14.828 -50.711 1.00 30.97 181 GLY A C 1
ATOM 1428 O O . GLY A 1 181 ? 11.753 -13.995 -50.028 1.00 30.97 181 GLY A O 1
ATOM 1429 N N . GLU A 1 182 ? 11.046 -16.107 -50.383 1.00 38.38 182 GLU A N 1
ATOM 1430 C CA . GLU A 1 182 ? 11.732 -16.776 -49.289 1.00 38.38 182 GLU A CA 1
ATOM 1431 C C . GLU A 1 182 ? 13.255 -16.715 -49.469 1.00 38.38 182 GLU A C 1
ATOM 1433 O O . GLU A 1 182 ? 13.776 -17.502 -50.245 1.00 38.38 182 GLU A O 1
ATOM 1438 N N . GLU A 1 183 ? 13.983 -15.880 -48.718 1.00 29.70 183 GLU A N 1
ATOM 1439 C CA . GLU A 1 183 ? 15.400 -16.135 -48.403 1.00 29.70 183 GLU A CA 1
ATOM 1440 C C . GLU A 1 183 ? 15.797 -15.578 -47.016 1.00 29.70 183 GLU A C 1
ATOM 1442 O O . GLU A 1 183 ? 15.567 -14.416 -46.698 1.00 29.70 183 GLU A O 1
ATOM 1447 N N . GLY A 1 184 ? 16.380 -16.466 -46.195 1.00 31.70 184 GLY A N 1
ATOM 1448 C CA . GLY A 1 184 ? 17.433 -16.242 -45.187 1.00 31.70 184 GLY A CA 1
ATOM 1449 C C . GLY A 1 184 ? 17.348 -15.071 -44.195 1.00 31.70 184 GLY A C 1
ATOM 1450 O O . GLY A 1 184 ? 17.633 -13.930 -44.532 1.00 31.70 184 GLY A O 1
ATOM 1451 N N . VAL A 1 185 ? 17.133 -15.373 -42.907 1.00 32.56 185 VAL A N 1
ATOM 1452 C CA . VAL A 1 185 ? 17.400 -14.435 -41.798 1.00 32.56 185 VAL A CA 1
ATOM 1453 C C . VAL A 1 185 ? 18.870 -14.497 -41.371 1.00 32.56 185 VAL A C 1
ATOM 1455 O O . VAL A 1 185 ? 19.262 -15.402 -40.634 1.00 32.56 185 VAL A O 1
ATOM 1458 N N . ASP A 1 186 ? 19.663 -13.518 -41.803 1.00 37.03 186 ASP A N 1
ATOM 1459 C CA . ASP A 1 186 ? 21.001 -13.247 -41.266 1.00 37.03 186 ASP A CA 1
ATOM 1460 C C . ASP A 1 186 ? 20.935 -12.231 -40.106 1.00 37.03 186 ASP A C 1
ATOM 1462 O O . ASP A 1 186 ? 20.024 -11.404 -40.017 1.00 37.03 186 ASP A O 1
ATOM 1466 N N . ALA A 1 187 ? 21.870 -12.330 -39.158 1.00 40.91 187 ALA A N 1
ATOM 1467 C CA . ALA A 1 187 ? 21.892 -11.517 -37.941 1.00 40.91 187 ALA A CA 1
ATOM 1468 C C . ALA A 1 187 ? 22.195 -10.031 -38.232 1.00 40.91 187 ALA A C 1
ATOM 1470 O O . ALA A 1 187 ? 23.228 -9.706 -38.809 1.00 40.91 187 ALA A O 1
ATOM 1471 N N . LEU A 1 188 ? 21.309 -9.135 -37.780 1.00 42.59 188 LEU A N 1
ATOM 1472 C CA . LEU A 1 188 ? 21.375 -7.691 -38.048 1.00 42.59 188 LEU A CA 1
ATOM 1473 C C . LEU A 1 188 ? 22.503 -6.974 -37.283 1.00 42.59 188 LEU A C 1
ATOM 1475 O O . LEU A 1 188 ? 22.865 -7.344 -36.160 1.00 42.59 188 LEU A O 1
ATOM 1479 N N . SER A 1 189 ? 23.030 -5.923 -37.912 1.00 46.91 189 SER A N 1
ATOM 1480 C CA . SER A 1 189 ? 24.197 -5.143 -37.482 1.00 46.91 189 SER A CA 1
ATOM 1481 C C . SER A 1 189 ? 23.890 -4.129 -36.360 1.00 46.91 189 SER A C 1
ATOM 1483 O O . SER A 1 189 ? 22.736 -3.843 -36.037 1.00 46.91 189 SER A O 1
ATOM 1485 N N . SER A 1 190 ? 24.941 -3.564 -35.749 1.00 44.72 190 SER A N 1
ATOM 1486 C CA . SER A 1 190 ? 24.869 -2.565 -34.661 1.00 44.72 190 SER A CA 1
ATOM 1487 C C . SER A 1 190 ? 24.012 -1.340 -35.009 1.00 44.72 190 SER A C 1
ATOM 1489 O O . SER A 1 190 ? 23.262 -0.847 -34.168 1.00 44.72 190 SER A O 1
ATOM 1491 N N . ASP A 1 191 ? 24.074 -0.881 -36.257 1.00 39.47 191 ASP A N 1
ATOM 1492 C CA . ASP A 1 191 ? 23.406 0.349 -36.695 1.00 39.47 191 ASP A CA 1
ATOM 1493 C C . ASP A 1 191 ? 21.889 0.144 -36.901 1.00 39.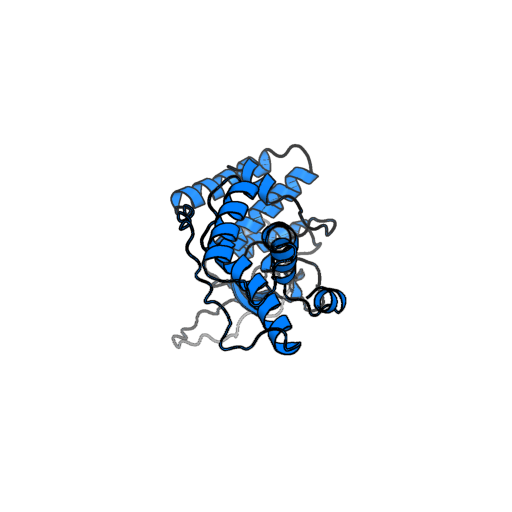47 191 ASP A C 1
ATOM 1495 O O . ASP A 1 191 ? 21.089 1.076 -36.784 1.00 39.47 191 ASP A O 1
ATOM 1499 N N . GLU A 1 192 ? 21.457 -1.102 -37.122 1.00 44.00 192 GLU A N 1
ATOM 1500 C CA . GLU A 1 192 ? 20.040 -1.484 -37.196 1.00 44.00 192 GLU A CA 1
ATOM 1501 C C . GLU A 1 192 ? 19.398 -1.598 -35.807 1.00 44.00 192 GLU A C 1
ATOM 1503 O O . GLU A 1 192 ? 18.207 -1.316 -35.651 1.00 44.00 192 GLU A O 1
ATOM 1508 N N . TYR A 1 193 ? 20.182 -1.918 -34.770 1.00 46.22 193 TYR A N 1
ATOM 1509 C CA . TYR A 1 193 ? 19.723 -1.897 -33.377 1.00 46.22 193 TYR A CA 1
ATOM 1510 C C . TYR A 1 193 ? 19.360 -0.481 -32.907 1.00 46.22 193 TYR A C 1
ATOM 1512 O O . TYR A 1 193 ? 18.325 -0.295 -32.256 1.00 46.22 193 TYR A O 1
ATOM 1520 N N . ASP A 1 194 ? 20.166 0.517 -33.271 1.00 39.62 194 ASP A N 1
ATOM 1521 C CA . ASP A 1 194 ? 19.927 1.917 -32.907 1.00 39.62 194 ASP A CA 1
ATOM 1522 C C . ASP A 1 194 ? 18.742 2.524 -33.680 1.00 39.62 194 ASP A C 1
ATOM 1524 O O . ASP A 1 194 ? 17.960 3.306 -33.126 1.00 39.62 194 ASP A O 1
ATOM 1528 N N . ASN A 1 195 ? 18.522 2.101 -34.930 1.00 43.88 195 ASN A N 1
ATOM 1529 C CA . ASN A 1 195 ? 17.341 2.495 -35.704 1.00 43.88 195 ASN A CA 1
ATOM 1530 C C . ASN A 1 195 ? 16.048 1.804 -35.231 1.00 43.88 195 ASN A C 1
ATOM 1532 O O . ASN A 1 195 ? 14.997 2.450 -35.189 1.00 43.88 195 ASN A O 1
ATOM 1536 N N . ALA A 1 196 ? 16.110 0.550 -34.769 1.00 45.25 196 ALA A N 1
ATOM 1537 C CA . ALA A 1 196 ? 14.970 -0.134 -34.151 1.00 45.25 196 ALA A CA 1
ATOM 1538 C C . ALA A 1 196 ? 14.534 0.521 -32.824 1.00 45.25 196 ALA A C 1
ATOM 1540 O O . ALA A 1 196 ? 13.344 0.537 -32.502 1.00 45.25 196 ALA A O 1
ATOM 1541 N N . GLN A 1 197 ? 15.464 1.122 -32.068 1.00 42.31 197 GLN A N 1
ATOM 1542 C CA . GLN A 1 197 ? 15.110 1.933 -30.895 1.00 42.31 197 GLN A CA 1
ATOM 1543 C C . GLN A 1 197 ? 14.458 3.271 -31.266 1.00 42.31 197 GLN A C 1
ATOM 1545 O O . GLN A 1 197 ? 13.547 3.717 -30.565 1.00 42.31 197 GLN A O 1
ATOM 1550 N N . LYS A 1 198 ? 14.858 3.896 -32.381 1.00 42.03 198 LYS A N 1
ATOM 1551 C CA . LYS A 1 198 ? 14.210 5.118 -32.892 1.00 42.03 198 LYS A CA 1
ATOM 1552 C C . LYS A 1 198 ? 12.792 4.862 -33.423 1.00 42.03 198 LYS A C 1
ATOM 1554 O O . LYS A 1 198 ? 11.916 5.686 -33.183 1.00 42.03 198 LYS A O 1
ATOM 1559 N N . GLN A 1 199 ? 12.521 3.705 -34.037 1.00 44.88 199 GLN A N 1
ATOM 1560 C CA . GLN A 1 199 ? 11.166 3.295 -34.463 1.00 44.88 199 GLN A CA 1
ATOM 1561 C C . GLN A 1 199 ? 10.213 2.944 -33.307 1.00 44.88 199 GLN A C 1
ATOM 1563 O O . GLN A 1 199 ? 9.002 2.871 -33.496 1.00 44.88 199 GLN A O 1
ATOM 1568 N N . GLN A 1 200 ? 10.718 2.791 -32.081 1.00 46.91 200 GLN A N 1
ATOM 1569 C CA . GLN A 1 200 ? 9.902 2.546 -30.887 1.00 46.91 200 GLN A CA 1
ATOM 1570 C C . GLN A 1 200 ? 9.053 3.769 -30.464 1.00 46.91 200 GLN A C 1
ATOM 1572 O O . GLN A 1 200 ? 8.329 3.712 -29.466 1.00 46.91 200 GLN A O 1
ATOM 1577 N N . HIS A 1 201 ? 9.163 4.894 -31.179 1.00 42.19 201 HIS A N 1
ATOM 1578 C CA . HIS A 1 201 ? 8.499 6.151 -30.842 1.00 42.19 201 HIS A CA 1
ATOM 1579 C C . HIS A 1 201 ? 6.999 6.217 -31.179 1.00 42.19 201 HIS A C 1
ATOM 1581 O O . HIS A 1 201 ? 6.333 7.011 -30.521 1.00 42.19 201 HIS A O 1
ATOM 1587 N N . ASP A 1 202 ? 6.463 5.350 -32.050 1.00 49.91 202 ASP A N 1
ATOM 1588 C CA . ASP A 1 202 ? 5.060 5.423 -32.525 1.00 49.91 202 ASP A CA 1
ATOM 1589 C C . ASP A 1 202 ? 4.201 4.174 -32.252 1.00 49.91 202 ASP A C 1
ATOM 1591 O O . ASP A 1 202 ? 3.079 4.042 -32.736 1.00 49.91 202 ASP A O 1
ATOM 1595 N N . ILE A 1 203 ? 4.685 3.225 -31.444 1.00 58.41 203 ILE A N 1
ATOM 1596 C CA . ILE A 1 203 ? 3.855 2.078 -31.059 1.00 58.41 203 ILE A CA 1
ATOM 1597 C C . ILE A 1 203 ? 2.973 2.427 -29.856 1.00 58.41 203 ILE A C 1
ATOM 1599 O O . ILE A 1 203 ? 3.460 2.647 -28.743 1.00 58.41 203 ILE A O 1
ATOM 1603 N N . ASN A 1 204 ? 1.654 2.398 -30.059 1.00 73.12 204 ASN A N 1
ATOM 1604 C CA . ASN A 1 204 ? 0.638 2.460 -29.003 1.00 73.12 204 ASN A CA 1
ATOM 1605 C C . ASN A 1 204 ? 0.615 1.147 -28.195 1.00 73.12 204 ASN A C 1
ATOM 1607 O O . ASN A 1 204 ? -0.345 0.372 -28.223 1.00 73.12 204 ASN A O 1
ATOM 1611 N N . ALA A 1 205 ? 1.716 0.864 -27.498 1.00 86.88 205 ALA A N 1
ATOM 1612 C CA . ALA A 1 205 ? 1.866 -0.306 -26.651 1.00 86.88 205 ALA A CA 1
ATOM 1613 C C . ALA A 1 205 ? 1.426 -0.012 -25.213 1.00 86.88 205 ALA A C 1
ATOM 1615 O O . ALA A 1 205 ? 1.817 0.992 -24.614 1.00 86.88 205 ALA A O 1
ATOM 1616 N N . HIS A 1 206 ? 0.663 -0.936 -24.639 1.00 92.69 206 HIS A N 1
ATOM 1617 C CA . HIS A 1 206 ? 0.243 -0.890 -23.245 1.00 92.69 206 HIS A CA 1
ATOM 1618 C C . HIS A 1 206 ? 0.232 -2.292 -22.634 1.00 92.69 206 HIS A C 1
ATOM 1620 O O . HIS A 1 206 ? 0.303 -3.313 -23.322 1.00 92.69 206 HIS A O 1
ATOM 1626 N N . LEU A 1 207 ? 0.159 -2.338 -21.311 1.00 94.69 207 LEU A N 1
ATOM 1627 C CA . LEU A 1 207 ? 0.050 -3.557 -20.533 1.00 94.69 207 LEU A CA 1
ATOM 1628 C C . LEU A 1 207 ? -1.296 -3.597 -19.831 1.00 94.69 207 LEU A C 1
ATOM 1630 O O . LEU A 1 207 ? -1.696 -2.621 -19.201 1.00 94.69 207 LEU A O 1
ATOM 1634 N N . GLU A 1 208 ? -1.947 -4.750 -19.879 1.00 95.81 208 GLU A N 1
ATOM 1635 C CA . GLU A 1 208 ? -3.056 -5.082 -18.993 1.00 95.81 208 GLU A CA 1
ATOM 1636 C C . GLU A 1 208 ? -2.480 -5.823 -17.782 1.00 95.81 208 GLU A C 1
ATOM 1638 O O . GLU A 1 208 ? -1.903 -6.902 -17.922 1.00 95.81 208 GLU A O 1
ATOM 1643 N N . ILE A 1 209 ? -2.610 -5.248 -16.588 1.00 95.62 209 ILE A N 1
ATOM 1644 C CA . ILE A 1 209 ? -2.083 -5.818 -15.345 1.00 95.62 209 ILE A CA 1
ATOM 1645 C C . ILE A 1 209 ? -3.244 -6.163 -14.419 1.00 95.62 209 ILE A C 1
ATOM 1647 O O . ILE A 1 209 ? -3.982 -5.285 -13.970 1.00 95.62 209 ILE A O 1
ATOM 1651 N N . ASN A 1 210 ? -3.385 -7.444 -14.089 1.00 94.00 210 ASN A N 1
ATOM 1652 C CA . ASN A 1 210 ? -4.394 -7.905 -13.141 1.00 94.00 210 ASN A CA 1
ATOM 1653 C C . ASN A 1 210 ? -3.813 -7.940 -11.724 1.00 94.00 210 ASN A C 1
ATOM 1655 O O . ASN A 1 210 ? -3.044 -8.835 -11.383 1.00 94.00 210 ASN A O 1
ATOM 1659 N N . VAL A 1 211 ? -4.203 -6.976 -10.885 1.00 90.69 211 VAL A N 1
ATOM 1660 C CA . VAL A 1 211 ? -3.750 -6.889 -9.488 1.00 90.69 211 VAL A CA 1
ATOM 1661 C C . VAL A 1 211 ? -4.847 -7.289 -8.510 1.00 90.69 211 VAL A C 1
ATOM 1663 O O . VAL A 1 211 ? -6.044 -7.139 -8.770 1.00 90.69 211 VAL A O 1
ATOM 1666 N N . SER A 1 212 ? -4.432 -7.761 -7.337 1.00 87.50 212 SER A N 1
ATOM 1667 C CA . SER A 1 212 ? -5.319 -8.065 -6.216 1.00 87.50 212 SER A CA 1
ATOM 1668 C C . SER A 1 212 ? -4.806 -7.381 -4.958 1.00 87.50 212 SER A C 1
ATOM 1670 O O . SER A 1 212 ? -3.622 -7.455 -4.642 1.00 87.50 212 SER A O 1
ATOM 1672 N N . GLY A 1 213 ? -5.696 -6.724 -4.220 1.00 83.19 213 GLY A N 1
ATOM 1673 C CA . GLY A 1 213 ? -5.334 -6.025 -2.992 1.00 83.19 213 GLY A CA 1
ATOM 1674 C C . GLY A 1 213 ? -6.496 -5.901 -2.017 1.00 83.19 213 GLY A C 1
ATOM 1675 O O . GLY A 1 213 ? -7.489 -6.624 -2.092 1.00 83.19 213 GLY A O 1
ATOM 1676 N N . LYS A 1 214 ? -6.391 -4.936 -1.095 1.00 73.81 214 LYS A N 1
ATOM 1677 C CA . LYS A 1 214 ? -7.385 -4.711 -0.029 1.00 73.81 214 LYS A CA 1
ATOM 1678 C C . LYS A 1 214 ? -8.811 -4.497 -0.553 1.00 73.81 214 LYS A C 1
ATOM 1680 O O . LYS A 1 214 ? -9.758 -4.837 0.146 1.00 73.81 214 LYS A O 1
ATOM 1685 N N . THR A 1 215 ? -8.975 -3.915 -1.742 1.00 77.25 215 THR A N 1
ATOM 1686 C CA . THR A 1 215 ? -10.295 -3.614 -2.327 1.00 77.25 215 THR A CA 1
ATOM 1687 C C . THR A 1 215 ? -10.748 -4.646 -3.359 1.00 77.25 215 THR A C 1
ATOM 1689 O O . THR A 1 215 ? -11.617 -4.339 -4.167 1.00 77.25 215 THR A O 1
ATOM 1692 N N . GLY A 1 216 ? -10.151 -5.840 -3.366 1.00 83.12 216 GLY A N 1
ATOM 1693 C CA . GLY A 1 216 ? -10.437 -6.879 -4.350 1.00 83.12 216 GLY A CA 1
ATOM 1694 C C . GLY A 1 216 ? -9.518 -6.823 -5.569 1.00 83.12 216 GLY A C 1
ATOM 1695 O O . GLY A 1 216 ? -8.427 -6.246 -5.521 1.00 83.12 216 GLY A O 1
ATOM 1696 N N . ARG A 1 217 ? -9.958 -7.477 -6.645 1.00 89.50 217 ARG A N 1
ATOM 1697 C CA . ARG A 1 217 ? -9.221 -7.582 -7.908 1.00 89.50 217 ARG A CA 1
ATOM 1698 C C . ARG A 1 217 ? -9.605 -6.445 -8.844 1.00 89.50 217 ARG A C 1
ATOM 1700 O O . ARG A 1 217 ? -10.778 -6.085 -8.915 1.00 89.50 217 ARG A O 1
ATOM 1707 N N . ARG A 1 218 ? -8.628 -5.903 -9.567 1.00 90.12 218 ARG A N 1
ATOM 1708 C CA . ARG A 1 218 ? -8.866 -4.930 -10.636 1.00 90.12 218 ARG A CA 1
ATOM 1709 C C . ARG A 1 218 ? -7.823 -5.054 -11.734 1.00 90.12 218 ARG A C 1
ATOM 1711 O O . ARG A 1 218 ? -6.690 -5.460 -11.480 1.00 90.12 218 ARG A O 1
ATOM 1718 N N . THR A 1 219 ? -8.221 -4.640 -12.924 1.00 94.31 219 THR A N 1
ATOM 1719 C CA . THR A 1 2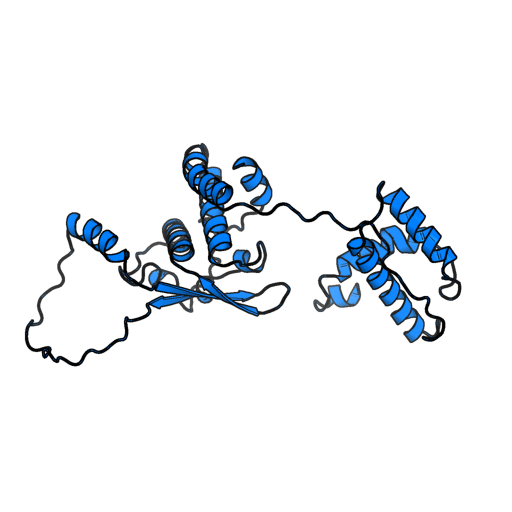19 ? -7.341 -4.516 -14.078 1.00 94.31 219 THR A CA 1
ATOM 1720 C C . THR A 1 219 ? -6.824 -3.085 -14.163 1.00 94.31 219 THR A C 1
ATOM 1722 O O . THR A 1 219 ? -7.590 -2.137 -13.981 1.00 94.31 219 THR A O 1
ATOM 1725 N N . ILE A 1 220 ? -5.522 -2.931 -14.387 1.00 94.31 220 ILE A N 1
ATOM 1726 C CA . ILE A 1 220 ? -4.856 -1.639 -14.544 1.00 94.31 220 ILE A CA 1
ATOM 1727 C C . ILE A 1 220 ? -4.178 -1.600 -15.909 1.00 94.31 220 ILE A C 1
ATOM 1729 O O . ILE A 1 220 ? -3.587 -2.593 -16.332 1.00 94.31 220 ILE A O 1
ATOM 1733 N N . ILE A 1 221 ? -4.259 -0.449 -16.574 1.00 94.25 221 ILE A N 1
ATOM 1734 C CA . ILE A 1 221 ? -3.534 -0.186 -17.812 1.00 94.25 221 ILE A CA 1
ATOM 1735 C C . ILE A 1 221 ? -2.217 0.501 -17.468 1.00 94.25 221 ILE A C 1
ATOM 1737 O O . ILE A 1 221 ? -2.199 1.497 -16.748 1.00 94.25 221 ILE A O 1
ATOM 1741 N N . ALA A 1 222 ? -1.122 -0.063 -17.964 1.00 93.31 222 ALA A N 1
ATOM 1742 C CA . ALA A 1 222 ? 0.228 0.454 -17.802 1.00 93.31 222 ALA A CA 1
ATOM 1743 C C . ALA A 1 222 ? 0.778 0.852 -19.173 1.00 93.31 222 ALA A C 1
ATOM 1745 O O . ALA A 1 222 ? 0.613 0.111 -20.139 1.00 93.31 222 ALA A O 1
ATOM 1746 N N . ASN A 1 223 ? 1.448 1.991 -19.271 1.00 91.81 223 ASN A N 1
ATOM 1747 C CA . ASN A 1 223 ? 1.906 2.542 -20.540 1.00 91.81 223 ASN A CA 1
ATOM 1748 C C . ASN A 1 223 ? 3.433 2.420 -20.665 1.00 91.81 223 ASN A C 1
ATOM 1750 O O . ASN A 1 223 ? 4.085 1.545 -20.084 1.00 91.81 223 ASN A O 1
ATOM 1754 N N . LYS A 1 224 ? 4.024 3.318 -21.459 1.00 90.38 224 LYS A N 1
ATOM 1755 C CA . LYS A 1 224 ? 5.445 3.331 -21.820 1.00 90.38 224 LYS A CA 1
ATOM 1756 C C . LYS A 1 224 ? 6.379 3.289 -20.610 1.00 90.38 224 LYS A C 1
ATOM 1758 O O . LYS A 1 224 ? 7.399 2.604 -20.663 1.00 90.38 224 LYS A O 1
ATOM 1763 N N . ARG A 1 225 ? 6.053 4.007 -19.531 1.00 91.88 225 ARG A N 1
ATOM 1764 C CA . ARG A 1 225 ? 6.899 4.088 -18.331 1.00 91.88 225 ARG A CA 1
ATOM 1765 C C . ARG A 1 225 ? 6.954 2.737 -17.612 1.00 91.88 225 ARG A C 1
ATOM 1767 O O . ARG A 1 225 ? 8.040 2.213 -17.380 1.00 91.88 225 ARG A O 1
ATOM 1774 N N . SER A 1 226 ? 5.806 2.093 -17.412 1.00 95.12 226 SER A N 1
ATOM 1775 C CA . SER A 1 226 ? 5.748 0.731 -16.869 1.00 95.12 226 SER A CA 1
ATOM 1776 C C . SER A 1 226 ? 6.435 -0.291 -17.769 1.00 95.12 226 SER A C 1
ATOM 1778 O O . SER A 1 226 ? 7.153 -1.154 -17.271 1.00 95.12 226 SER A O 1
ATOM 1780 N N . ILE A 1 227 ? 6.279 -0.191 -19.095 1.00 94.62 227 ILE A N 1
ATOM 1781 C CA . ILE A 1 227 ? 6.964 -1.088 -20.040 1.00 94.62 227 ILE A CA 1
ATOM 1782 C C . ILE A 1 227 ? 8.485 -0.974 -19.884 1.00 94.62 227 ILE A C 1
ATOM 1784 O O . ILE A 1 227 ? 9.168 -2.000 -19.824 1.00 94.62 227 ILE A O 1
ATOM 1788 N N . LYS A 1 228 ? 9.026 0.247 -19.779 1.00 93.62 228 LYS A N 1
ATOM 1789 C CA . LYS A 1 228 ? 10.461 0.477 -19.549 1.00 93.62 228 LYS A CA 1
ATOM 1790 C C . LYS A 1 228 ? 10.918 -0.113 -18.214 1.00 93.62 228 LYS A C 1
ATOM 1792 O O . LYS A 1 228 ? 11.870 -0.895 -18.206 1.00 93.62 228 LYS A O 1
ATOM 1797 N N . ALA A 1 229 ? 10.210 0.186 -17.126 1.00 96.00 229 ALA A N 1
ATOM 1798 C CA . ALA A 1 229 ? 10.514 -0.327 -15.791 1.00 96.00 229 ALA A CA 1
ATOM 1799 C C . ALA A 1 229 ? 10.523 -1.861 -15.745 1.00 96.00 229 ALA A C 1
ATOM 1801 O O . ALA A 1 229 ? 11.506 -2.479 -15.337 1.00 96.00 229 ALA A O 1
ATOM 1802 N N . LEU A 1 230 ? 9.473 -2.499 -16.263 1.00 96.56 230 LEU A N 1
ATOM 1803 C CA . LEU A 1 230 ? 9.379 -3.957 -16.318 1.00 96.56 230 LEU A CA 1
ATOM 1804 C C . LEU A 1 230 ? 10.446 -4.565 -17.227 1.00 96.56 230 LEU A C 1
ATOM 1806 O O . LEU A 1 230 ? 10.993 -5.613 -16.904 1.00 96.56 230 LEU A O 1
ATOM 1810 N N . THR A 1 231 ? 10.804 -3.904 -18.329 1.00 95.56 231 THR A N 1
ATOM 1811 C CA . THR A 1 231 ? 11.889 -4.374 -19.202 1.00 95.56 231 THR A CA 1
ATOM 1812 C C . THR A 1 231 ? 13.230 -4.356 -18.470 1.00 95.56 231 THR A C 1
ATOM 1814 O O . THR A 1 231 ? 14.004 -5.306 -18.596 1.00 95.56 231 THR A O 1
ATOM 1817 N N . ARG A 1 232 ? 13.508 -3.321 -17.664 1.00 95.31 232 ARG A N 1
ATOM 1818 C CA . ARG A 1 232 ? 14.722 -3.261 -16.833 1.00 95.31 232 ARG A CA 1
ATOM 1819 C C . ARG A 1 232 ? 14.722 -4.344 -15.754 1.00 95.31 232 ARG A C 1
ATOM 1821 O O . ARG A 1 232 ? 15.730 -5.031 -15.610 1.00 95.31 232 ARG A O 1
ATOM 1828 N N . ILE A 1 233 ? 13.597 -4.564 -15.070 1.00 96.25 233 ILE A N 1
ATOM 1829 C CA . ILE A 1 233 ? 13.451 -5.658 -14.094 1.00 96.25 233 ILE A CA 1
ATOM 1830 C C . ILE A 1 233 ? 13.689 -7.020 -14.762 1.00 96.25 233 ILE A C 1
ATOM 1832 O O . ILE A 1 233 ? 14.480 -7.819 -14.262 1.00 96.25 233 ILE A O 1
ATOM 1836 N N . ALA A 1 234 ? 13.052 -7.279 -15.908 1.00 95.62 234 ALA A N 1
ATOM 1837 C CA . ALA A 1 234 ? 13.183 -8.540 -16.633 1.00 95.62 234 ALA A CA 1
ATOM 1838 C C . ALA A 1 234 ? 14.643 -8.821 -17.017 1.00 95.62 234 ALA A C 1
ATOM 1840 O O . ALA A 1 234 ? 15.153 -9.901 -16.733 1.00 95.62 234 ALA A O 1
ATOM 1841 N N . ARG A 1 235 ? 15.344 -7.816 -17.564 1.00 93.69 235 ARG A N 1
ATOM 1842 C CA . ARG A 1 235 ? 16.766 -7.917 -17.938 1.00 93.69 235 ARG A CA 1
ATOM 1843 C C . ARG A 1 235 ? 17.687 -8.239 -16.760 1.00 93.69 235 ARG A C 1
ATOM 1845 O O . ARG A 1 235 ? 18.703 -8.895 -16.962 1.00 93.69 235 ARG A O 1
ATOM 1852 N N . ARG A 1 236 ? 17.370 -7.769 -15.548 1.00 93.38 236 ARG A N 1
ATOM 1853 C CA . ARG A 1 236 ? 18.181 -8.056 -14.350 1.00 93.38 236 ARG A CA 1
ATOM 1854 C C . ARG A 1 236 ? 17.937 -9.458 -13.789 1.00 93.38 236 ARG A C 1
ATOM 1856 O O . ARG A 1 236 ? 18.864 -10.052 -13.239 1.00 93.38 236 ARG A O 1
ATOM 1863 N N . ASN A 1 237 ? 16.717 -9.976 -13.937 1.00 93.44 237 ASN A N 1
ATOM 1864 C CA . ASN A 1 237 ? 16.270 -11.181 -13.236 1.00 93.44 237 ASN A CA 1
ATOM 1865 C C . ASN A 1 237 ? 16.191 -12.439 -14.117 1.00 93.44 237 ASN A C 1
ATOM 1867 O O . ASN A 1 237 ? 16.241 -13.541 -13.578 1.00 93.44 237 ASN A O 1
ATOM 1871 N N . PHE A 1 238 ? 16.083 -12.308 -15.442 1.00 92.44 238 PHE A N 1
ATOM 1872 C CA . PHE A 1 238 ? 15.881 -13.440 -16.351 1.00 92.44 238 PHE A CA 1
ATOM 1873 C C . PHE A 1 238 ? 16.898 -13.452 -17.490 1.00 92.44 238 PHE A C 1
ATOM 1875 O O . PHE A 1 238 ? 17.281 -12.415 -18.029 1.00 92.44 238 PHE A O 1
ATOM 1882 N N . SER A 1 239 ? 17.308 -14.656 -17.890 1.00 87.19 239 SER A N 1
ATOM 1883 C CA . SER A 1 239 ? 18.067 -14.871 -19.119 1.00 87.19 239 SER A CA 1
ATOM 1884 C C . SER A 1 239 ? 17.120 -14.919 -20.318 1.00 87.19 239 SER A C 1
ATOM 1886 O O . SER A 1 239 ? 16.069 -15.555 -20.267 1.00 87.19 239 SER A O 1
ATOM 1888 N N . GLY A 1 240 ? 17.504 -14.264 -21.412 1.00 84.31 240 GLY A N 1
ATOM 1889 C CA . GLY A 1 240 ? 16.719 -14.210 -22.644 1.00 84.31 240 GLY A CA 1
ATOM 1890 C C . GLY A 1 240 ? 16.532 -12.784 -23.149 1.00 84.31 240 GLY A C 1
ATOM 1891 O O . GLY A 1 240 ? 16.903 -11.810 -22.497 1.00 84.31 240 GLY A O 1
ATOM 1892 N N . LYS A 1 241 ? 15.976 -12.664 -24.354 1.00 81.50 241 LYS A N 1
ATOM 1893 C CA . LYS A 1 241 ? 15.619 -11.381 -24.962 1.00 81.50 241 LYS A CA 1
ATOM 1894 C C . LYS A 1 241 ? 14.180 -11.459 -25.461 1.00 81.50 241 LYS A C 1
ATOM 1896 O O . LYS A 1 241 ? 13.749 -12.490 -25.972 1.00 81.50 241 LYS A O 1
ATOM 1901 N N . GLY A 1 242 ? 13.431 -10.374 -25.285 1.00 83.00 242 GLY A N 1
ATOM 1902 C CA . GLY A 1 242 ? 12.146 -10.208 -25.959 1.00 83.00 242 GLY A CA 1
ATOM 1903 C C . GLY A 1 242 ? 12.326 -9.878 -27.437 1.00 83.00 242 GLY A C 1
ATOM 1904 O O . GLY A 1 242 ? 13.437 -9.626 -27.904 1.00 83.00 242 GLY A O 1
ATOM 1905 N N . ARG A 1 243 ? 11.212 -9.855 -28.164 1.00 84.50 243 ARG A N 1
ATOM 1906 C CA . ARG A 1 243 ? 11.175 -9.376 -29.553 1.00 84.50 243 ARG A CA 1
ATOM 1907 C C . ARG A 1 243 ? 11.164 -7.848 -29.567 1.00 84.50 243 ARG A C 1
ATOM 1909 O O . ARG A 1 243 ? 10.749 -7.242 -28.584 1.00 84.50 243 ARG A O 1
ATOM 1916 N N . VAL A 1 244 ? 11.543 -7.233 -30.687 1.00 77.31 244 VAL A N 1
ATOM 1917 C CA . VAL A 1 244 ? 11.554 -5.763 -30.845 1.00 77.31 244 VAL A CA 1
ATOM 1918 C C . VAL A 1 244 ? 1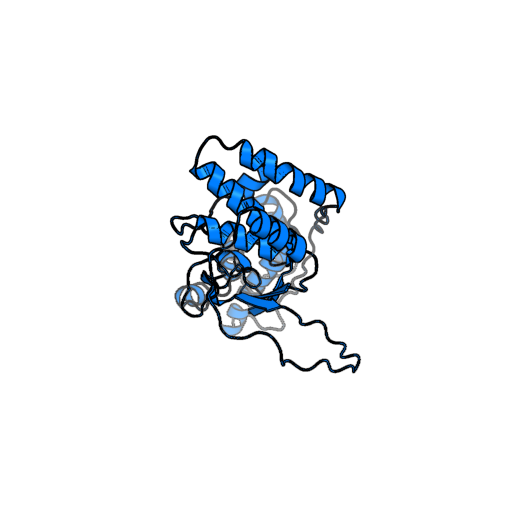0.195 -5.152 -30.476 1.00 77.31 244 VAL A C 1
ATOM 1920 O O . VAL A 1 244 ? 10.118 -4.287 -29.609 1.00 77.31 244 VAL A O 1
ATOM 1923 N N . LEU A 1 245 ? 9.112 -5.689 -31.044 1.00 81.06 245 LEU A N 1
ATOM 1924 C CA . LEU A 1 245 ? 7.739 -5.245 -30.772 1.00 81.06 245 LEU A CA 1
ATOM 1925 C C . LEU A 1 245 ? 7.159 -5.783 -29.454 1.00 81.06 245 LEU A C 1
ATOM 1927 O O . LEU A 1 245 ? 6.204 -5.233 -28.925 1.00 81.06 245 LEU A O 1
ATOM 1931 N N . HIS A 1 246 ? 7.738 -6.849 -28.898 1.00 86.12 246 HIS A N 1
ATOM 1932 C CA . HIS A 1 246 ? 7.275 -7.480 -27.659 1.00 86.12 246 HIS A CA 1
ATOM 1933 C C . HIS A 1 246 ? 8.455 -7.704 -26.698 1.00 86.12 246 HIS A C 1
ATOM 1935 O O . HIS A 1 246 ? 8.880 -8.847 -26.486 1.00 86.12 246 HIS A O 1
ATOM 1941 N N . PRO A 1 247 ? 9.001 -6.637 -26.084 1.00 88.31 247 PRO A N 1
ATOM 1942 C CA . PRO A 1 247 ? 10.235 -6.706 -25.291 1.00 88.31 247 PRO A CA 1
ATOM 1943 C C . PRO A 1 247 ? 10.123 -7.607 -24.050 1.00 88.31 247 PRO A C 1
ATOM 1945 O O . PRO A 1 247 ? 11.129 -8.101 -23.537 1.00 88.31 247 PRO A O 1
ATOM 1948 N N . LEU A 1 248 ? 8.899 -7.873 -23.591 1.00 93.38 248 LEU A N 1
ATOM 1949 C CA . LEU A 1 248 ? 8.601 -8.689 -22.415 1.00 93.38 248 LEU A CA 1
ATOM 1950 C C . LEU A 1 248 ? 8.114 -10.110 -22.751 1.00 93.38 248 LEU A C 1
ATOM 1952 O O . LEU A 1 248 ? 7.781 -10.862 -21.839 1.00 93.38 248 LEU A O 1
ATOM 1956 N N . SER A 1 249 ? 8.103 -10.519 -24.027 1.00 92.62 249 SER A N 1
ATOM 1957 C CA . SER A 1 249 ? 7.552 -11.821 -24.454 1.00 92.62 249 SER A CA 1
ATOM 1958 C C . SER A 1 249 ? 8.230 -13.040 -23.817 1.00 92.62 249 SER A C 1
ATOM 1960 O O . SER A 1 249 ? 7.641 -14.111 -23.752 1.00 92.62 249 SER A O 1
ATOM 1962 N N . HIS A 1 250 ? 9.477 -12.896 -23.368 1.00 93.44 250 HIS A N 1
ATOM 1963 C CA . HIS A 1 250 ? 10.242 -13.973 -22.740 1.00 93.44 250 HIS A CA 1
ATOM 1964 C C . HIS A 1 250 ? 9.862 -14.209 -21.266 1.00 93.44 250 HIS A C 1
ATOM 1966 O O . HIS A 1 250 ? 10.098 -15.300 -20.754 1.00 93.44 250 HIS A O 1
ATOM 1972 N N . VAL A 1 251 ? 9.253 -13.218 -20.601 1.00 95.56 251 VAL A N 1
ATOM 1973 C CA . VAL A 1 251 ? 8.836 -13.295 -19.188 1.00 95.56 251 VAL A CA 1
ATOM 1974 C C . VAL A 1 251 ? 7.323 -13.310 -19.013 1.00 95.56 251 VAL A C 1
ATOM 1976 O O . VAL A 1 251 ? 6.844 -13.977 -18.102 1.00 95.56 251 VAL A O 1
ATOM 1979 N N . ILE A 1 252 ? 6.558 -12.640 -19.876 1.00 95.25 252 ILE A N 1
ATOM 1980 C CA . ILE A 1 252 ? 5.092 -12.679 -19.845 1.00 95.25 252 ILE A CA 1
ATOM 1981 C C . ILE A 1 252 ? 4.625 -14.004 -20.455 1.00 95.25 252 ILE A C 1
ATOM 1983 O O . ILE A 1 252 ? 4.394 -14.118 -21.658 1.00 95.25 252 ILE A O 1
ATOM 1987 N N . ARG A 1 253 ? 4.538 -15.031 -19.610 1.00 93.56 253 ARG A N 1
ATOM 1988 C CA . ARG A 1 253 ? 4.125 -16.390 -19.970 1.00 93.56 253 ARG A CA 1
ATOM 1989 C C . ARG A 1 253 ? 3.210 -16.952 -18.893 1.00 93.56 253 ARG A C 1
ATOM 1991 O O . ARG A 1 253 ? 3.366 -16.615 -17.723 1.00 93.56 253 ARG A O 1
ATOM 1998 N N . ALA A 1 254 ? 2.293 -17.839 -19.276 1.00 92.31 254 ALA A N 1
ATOM 1999 C CA . ALA A 1 254 ? 1.336 -18.444 -18.347 1.00 92.31 254 ALA A CA 1
ATOM 2000 C C . ALA A 1 254 ? 2.016 -19.224 -17.204 1.00 92.31 254 ALA A C 1
ATOM 2002 O O . ALA A 1 254 ? 1.524 -19.217 -16.078 1.00 92.31 254 ALA A O 1
ATOM 2003 N N . ASP A 1 255 ? 3.163 -19.841 -17.487 1.00 93.81 255 ASP A N 1
ATOM 2004 C CA . ASP A 1 255 ? 3.955 -20.637 -16.548 1.00 93.81 255 ASP A CA 1
ATOM 2005 C C . ASP A 1 255 ? 4.942 -19.812 -15.705 1.00 93.81 255 ASP A C 1
ATOM 2007 O O . ASP A 1 255 ? 5.564 -20.346 -14.787 1.00 93.81 255 ASP A O 1
ATOM 2011 N N . ASN A 1 256 ? 5.082 -18.507 -15.966 1.00 94.75 256 ASN A N 1
ATOM 2012 C CA . ASN A 1 256 ? 5.972 -17.649 -15.191 1.00 94.75 256 ASN A CA 1
ATOM 2013 C C . ASN A 1 256 ? 5.267 -17.068 -13.957 1.00 94.75 256 ASN A C 1
ATOM 2015 O O . ASN A 1 256 ? 4.726 -15.959 -13.966 1.00 94.75 256 ASN A O 1
ATOM 2019 N N . GLU A 1 257 ? 5.322 -17.818 -12.861 1.00 95.12 257 GLU A N 1
ATOM 2020 C CA . GLU A 1 257 ? 4.774 -17.407 -11.567 1.00 95.12 257 GLU A CA 1
ATOM 2021 C C . GLU A 1 257 ? 5.716 -16.543 -10.713 1.00 95.12 257 GLU A C 1
ATOM 2023 O O . GLU A 1 257 ? 5.397 -16.237 -9.557 1.00 95.12 257 GLU A O 1
ATOM 2028 N N . HIS A 1 258 ? 6.876 -16.142 -11.238 1.00 95.81 258 HIS A N 1
ATOM 2029 C CA . HIS A 1 258 ? 7.797 -15.306 -10.480 1.00 95.81 258 HIS A CA 1
ATOM 2030 C C . HIS A 1 258 ? 7.191 -13.924 -10.215 1.00 95.81 258 HIS A C 1
ATOM 2032 O O . HIS A 1 258 ? 6.529 -13.325 -11.066 1.00 95.81 258 HIS A O 1
ATOM 2038 N N . TYR A 1 259 ? 7.446 -13.405 -9.017 1.00 96.81 259 TYR A N 1
ATOM 2039 C CA . TYR A 1 259 ? 7.056 -12.050 -8.650 1.00 96.81 259 TYR A CA 1
ATOM 2040 C C . TYR A 1 259 ? 7.883 -11.021 -9.426 1.00 96.81 259 TYR A C 1
ATOM 2042 O O . TYR A 1 259 ? 9.089 -11.182 -9.616 1.00 96.81 259 TYR A O 1
ATOM 2050 N N . VAL A 1 260 ? 7.224 -9.942 -9.836 1.00 96.00 260 VAL A N 1
ATOM 2051 C CA . VAL A 1 260 ? 7.817 -8.850 -10.609 1.00 96.00 260 VAL A CA 1
ATOM 2052 C C . VAL A 1 260 ? 8.757 -8.021 -9.735 1.00 96.00 260 VAL A C 1
ATOM 2054 O O . VAL A 1 260 ? 9.921 -7.837 -10.076 1.00 96.00 260 VAL A O 1
ATOM 2057 N N . ILE A 1 261 ? 8.283 -7.550 -8.577 1.00 96.12 261 ILE A N 1
ATOM 2058 C CA . ILE A 1 261 ? 9.071 -6.697 -7.674 1.00 96.12 261 ILE A CA 1
ATOM 2059 C C . ILE A 1 261 ? 9.924 -7.568 -6.749 1.00 96.12 261 ILE A C 1
ATOM 2061 O O . ILE A 1 261 ? 9.598 -7.765 -5.576 1.00 96.12 261 ILE A O 1
ATOM 2065 N N . ARG A 1 262 ? 11.003 -8.139 -7.292 1.00 95.19 262 ARG A N 1
ATOM 2066 C CA . ARG A 1 262 ? 11.983 -8.955 -6.558 1.00 95.19 262 ARG A CA 1
ATOM 2067 C C . ARG A 1 262 ? 13.410 -8.662 -6.994 1.00 95.19 262 ARG A C 1
ATOM 2069 O O . ARG A 1 262 ? 13.653 -8.271 -8.137 1.00 95.19 262 ARG A O 1
ATOM 2076 N N . THR A 1 263 ? 14.342 -8.895 -6.074 1.00 93.19 263 THR A N 1
ATOM 2077 C CA . THR A 1 263 ? 15.771 -8.995 -6.395 1.00 93.19 263 THR A CA 1
ATOM 2078 C C . THR A 1 263 ? 16.029 -10.194 -7.312 1.00 93.19 263 THR A C 1
ATOM 2080 O O . THR A 1 263 ? 15.190 -11.089 -7.441 1.00 93.19 263 THR A O 1
ATOM 2083 N N . LYS A 1 264 ? 17.225 -10.267 -7.889 1.00 89.50 264 LYS A N 1
ATOM 2084 C CA . LYS A 1 264 ? 17.720 -11.379 -8.705 1.00 89.50 264 LYS A CA 1
ATOM 2085 C C . LYS A 1 264 ? 17.678 -12.718 -7.968 1.00 89.50 264 LYS A C 1
ATOM 2087 O O . LYS A 1 264 ? 17.489 -13.762 -8.578 1.00 89.50 264 LYS A O 1
ATOM 2092 N N . THR A 1 265 ? 17.810 -12.689 -6.644 1.00 89.75 265 THR A N 1
ATOM 2093 C CA . THR A 1 265 ? 17.677 -13.862 -5.763 1.00 89.75 265 THR A CA 1
ATOM 2094 C C . THR A 1 265 ? 16.227 -14.208 -5.404 1.00 89.75 265 THR A C 1
ATOM 2096 O O . THR A 1 265 ? 15.994 -15.143 -4.642 1.00 89.75 265 THR A O 1
ATOM 2099 N N . GLY A 1 266 ? 15.241 -13.468 -5.922 1.00 89.62 266 GLY A N 1
ATOM 2100 C CA . GLY A 1 266 ? 13.817 -13.697 -5.671 1.00 89.62 266 GLY A CA 1
ATOM 2101 C C . GLY A 1 266 ? 13.308 -13.146 -4.336 1.00 89.62 266 GLY A C 1
ATOM 2102 O O . GLY A 1 266 ? 12.198 -13.483 -3.923 1.00 89.62 266 GLY A O 1
ATOM 2103 N N . ILE A 1 267 ? 14.088 -12.303 -3.652 1.00 91.12 267 ILE A N 1
ATOM 2104 C CA . ILE A 1 267 ? 13.764 -11.780 -2.319 1.00 91.12 267 ILE A CA 1
ATOM 2105 C C . ILE A 1 267 ? 12.895 -10.521 -2.433 1.00 91.12 267 ILE A C 1
ATOM 2107 O O . ILE A 1 267 ? 13.118 -9.656 -3.284 1.00 91.12 267 ILE A O 1
ATOM 2111 N N . GLU A 1 268 ? 11.881 -10.423 -1.568 1.00 92.62 268 GLU A N 1
ATOM 2112 C CA . GLU A 1 268 ? 11.032 -9.233 -1.446 1.00 92.62 268 GLU A CA 1
ATOM 2113 C C . GLU A 1 268 ? 11.791 -8.082 -0.767 1.00 92.62 268 GLU A C 1
ATOM 2115 O O . GLU A 1 268 ? 12.403 -8.285 0.288 1.00 92.62 268 GLU A O 1
ATOM 2120 N N . PRO A 1 269 ? 11.754 -6.859 -1.323 1.00 90.25 269 PRO A N 1
ATOM 2121 C CA . PRO A 1 269 ? 12.377 -5.711 -0.683 1.00 90.25 269 PRO A CA 1
ATOM 2122 C C . PRO A 1 269 ? 11.592 -5.261 0.560 1.00 90.25 269 PRO A C 1
ATOM 2124 O O . PRO A 1 269 ? 10.423 -4.898 0.482 1.00 90.25 269 PRO A O 1
ATOM 2127 N N . THR A 1 270 ? 12.253 -5.205 1.718 1.00 82.81 270 THR A N 1
ATOM 2128 C CA . THR A 1 270 ? 11.610 -4.869 3.007 1.00 82.81 270 THR A CA 1
ATOM 2129 C C . THR A 1 270 ? 11.741 -3.399 3.421 1.00 82.81 270 THR A C 1
ATOM 2131 O O . THR A 1 270 ? 11.127 -2.976 4.399 1.00 82.81 270 THR A O 1
ATOM 2134 N N . SER A 1 271 ? 12.538 -2.597 2.706 1.00 82.94 271 SER A N 1
ATOM 2135 C CA . SER A 1 271 ? 12.967 -1.263 3.159 1.00 82.94 271 SER A CA 1
ATOM 2136 C C . SER A 1 271 ? 12.692 -0.125 2.175 1.00 82.94 271 SER A C 1
ATOM 2138 O O . SER A 1 271 ? 13.334 0.915 2.277 1.00 82.94 271 SER A O 1
ATOM 2140 N N . PHE A 1 272 ? 11.748 -0.282 1.242 1.00 92.50 272 PHE A N 1
ATOM 2141 C CA . PHE A 1 272 ? 11.456 0.746 0.231 1.00 92.50 272 PHE A CA 1
ATOM 2142 C C . PHE A 1 272 ? 11.116 2.117 0.810 1.00 92.50 272 PHE A C 1
ATOM 2144 O O . PHE A 1 272 ? 11.602 3.103 0.281 1.00 92.50 272 PHE A O 1
ATOM 2151 N N . ALA A 1 273 ? 10.369 2.194 1.915 1.00 89.50 273 ALA A N 1
ATOM 2152 C CA . ALA A 1 273 ? 10.074 3.480 2.553 1.00 89.50 273 ALA A CA 1
ATOM 2153 C C . ALA A 1 273 ? 11.357 4.198 3.010 1.00 89.50 273 ALA A C 1
ATOM 2155 O O . ALA A 1 273 ? 11.626 5.310 2.584 1.00 89.50 273 ALA A O 1
ATOM 2156 N N . LYS A 1 274 ? 12.207 3.509 3.784 1.00 90.81 274 LYS A N 1
ATOM 2157 C CA . LYS A 1 274 ? 13.485 4.064 4.264 1.00 90.81 274 LYS A CA 1
ATOM 2158 C C . LYS A 1 274 ? 14.447 4.399 3.127 1.00 90.81 274 LYS A C 1
ATOM 2160 O O . LYS A 1 274 ? 15.271 5.292 3.253 1.00 90.81 274 LYS A O 1
ATOM 2165 N N . LEU A 1 275 ? 14.396 3.618 2.053 1.00 92.62 275 LEU A N 1
ATOM 2166 C CA . LEU A 1 275 ? 15.249 3.819 0.895 1.00 92.62 275 LEU A CA 1
ATOM 2167 C C . LEU A 1 275 ? 14.776 5.025 0.070 1.00 92.62 275 LEU A C 1
ATOM 2169 O O . LEU A 1 275 ? 15.610 5.800 -0.382 1.00 92.62 275 LEU A O 1
ATOM 2173 N N . PHE A 1 276 ? 13.462 5.222 -0.050 1.00 93.56 276 PHE A N 1
ATOM 2174 C CA . PHE A 1 276 ? 12.869 6.413 -0.655 1.00 93.56 276 PHE A CA 1
ATOM 2175 C C . PHE A 1 276 ? 13.219 7.682 0.129 1.00 93.56 276 PHE A C 1
ATOM 2177 O O . PHE A 1 276 ? 13.584 8.678 -0.478 1.00 93.56 276 PHE A O 1
ATOM 2184 N N . ASP A 1 277 ? 13.233 7.621 1.463 1.00 91.75 277 ASP A N 1
ATOM 2185 C CA . ASP A 1 277 ? 13.681 8.746 2.299 1.00 91.75 277 ASP A CA 1
ATOM 2186 C C . ASP A 1 277 ? 15.150 9.141 2.047 1.00 91.75 277 ASP A C 1
ATOM 2188 O O . ASP A 1 277 ? 15.540 10.246 2.388 1.00 91.75 277 ASP A O 1
ATOM 2192 N N . SER A 1 278 ? 15.979 8.251 1.480 1.00 91.00 278 SER A N 1
ATOM 2193 C CA . SER A 1 278 ? 17.378 8.556 1.125 1.00 91.00 278 SER A CA 1
ATOM 2194 C C . SER A 1 278 ? 17.569 9.070 -0.304 1.00 91.00 278 SER A C 1
ATOM 2196 O O . SER A 1 278 ? 18.705 9.328 -0.698 1.00 91.00 278 SER A O 1
ATOM 2198 N N . LEU A 1 279 ? 16.493 9.089 -1.095 1.00 90.94 279 LEU A N 1
ATOM 2199 C CA . LEU A 1 279 ? 16.448 9.660 -2.442 1.00 90.94 279 LEU A CA 1
ATOM 2200 C C . LEU A 1 279 ? 16.042 11.142 -2.400 1.00 90.94 279 LEU A C 1
ATOM 2202 O O . LEU A 1 279 ? 16.472 11.901 -3.262 1.00 90.94 279 LEU A O 1
ATOM 2206 N N . LEU A 1 280 ? 15.208 11.518 -1.424 1.00 85.69 280 LEU A N 1
ATOM 2207 C CA . LEU A 1 280 ? 14.810 12.900 -1.138 1.00 85.69 280 LEU A CA 1
ATOM 2208 C C . LEU A 1 280 ? 15.901 13.643 -0.357 1.00 85.69 280 LEU A C 1
ATOM 2210 O O . LEU A 1 280 ? 16.013 14.869 -0.568 1.00 85.69 280 LEU A O 1
#